Protein AF-A0A9P9E8M7-F1 (afdb_monomer_lite)

Structure (mmCIF, N/CA/C/O backbone):
data_AF-A0A9P9E8M7-F1
#
_entry.id   AF-A0A9P9E8M7-F1
#
loop_
_atom_site.group_PDB
_atom_site.id
_atom_site.type_symbol
_atom_site.label_atom_id
_atom_site.label_alt_id
_atom_site.label_comp_id
_atom_site.label_asym_id
_atom_site.label_entity_id
_atom_site.label_seq_id
_atom_site.pdbx_PDB_ins_code
_atom_site.Cartn_x
_atom_site.Cartn_y
_atom_site.Cartn_z
_atom_site.occupancy
_atom_site.B_iso_or_equiv
_atom_site.auth_seq_id
_atom_site.auth_comp_id
_atom_site.auth_asym_id
_atom_site.auth_atom_id
_atom_site.pdbx_PDB_model_num
ATOM 1 N N . MET A 1 1 ? 21.501 -15.249 0.827 1.00 51.03 1 MET A N 1
ATOM 2 C CA . MET A 1 1 ? 20.308 -15.005 0.001 1.00 51.03 1 MET A CA 1
ATOM 3 C C . MET A 1 1 ? 20.477 -15.869 -1.225 1.00 51.03 1 MET A C 1
ATOM 5 O O . MET A 1 1 ? 21.413 -15.637 -1.981 1.00 51.03 1 MET A O 1
ATOM 9 N N . ASP A 1 2 ? 19.686 -16.927 -1.329 1.00 67.25 2 ASP A N 1
ATOM 10 C CA . ASP A 1 2 ? 19.694 -17.782 -2.513 1.00 67.25 2 ASP A CA 1
ATOM 11 C C . ASP A 1 2 ? 18.593 -17.257 -3.431 1.00 67.25 2 ASP A C 1
ATOM 13 O O . ASP A 1 2 ? 17.407 -17.459 -3.176 1.00 67.25 2 ASP A O 1
ATOM 17 N N . ILE A 1 3 ? 19.001 -16.511 -4.460 1.00 62.50 3 ILE A N 1
ATOM 18 C CA . ILE A 1 3 ? 18.106 -15.726 -5.319 1.00 62.50 3 ILE A CA 1
ATOM 19 C C . ILE A 1 3 ? 16.988 -16.603 -5.903 1.00 62.50 3 ILE A C 1
ATOM 21 O O . ILE A 1 3 ? 15.848 -16.156 -5.957 1.00 62.50 3 ILE A O 1
ATOM 25 N N . GLY A 1 4 ? 17.275 -17.861 -6.256 1.00 63.16 4 GLY A N 1
ATOM 26 C CA . GLY A 1 4 ? 16.277 -18.764 -6.840 1.00 63.16 4 GLY A CA 1
ATOM 27 C C . GLY A 1 4 ? 15.208 -19.244 -5.854 1.00 63.16 4 GLY A C 1
ATOM 28 O O . GLY A 1 4 ? 14.083 -19.534 -6.257 1.00 63.16 4 GLY A O 1
ATOM 29 N N . THR A 1 5 ? 15.525 -19.309 -4.558 1.00 71.69 5 THR A N 1
ATOM 30 C CA . THR A 1 5 ? 14.562 -19.712 -3.515 1.00 71.69 5 THR A CA 1
ATOM 31 C C . THR A 1 5 ? 13.832 -18.518 -2.901 1.00 71.69 5 THR A C 1
ATOM 33 O O . THR A 1 5 ? 12.648 -18.618 -2.556 1.00 71.69 5 THR A O 1
ATOM 36 N N . ASP A 1 6 ? 14.524 -17.382 -2.795 1.00 76.12 6 ASP A N 1
ATOM 37 C CA . ASP A 1 6 ? 14.041 -16.166 -2.146 1.00 76.12 6 ASP A CA 1
ATOM 38 C C . ASP A 1 6 ? 13.220 -15.266 -3.089 1.00 76.12 6 ASP A C 1
ATOM 40 O O . ASP A 1 6 ? 12.313 -14.581 -2.608 1.00 76.12 6 ASP A O 1
ATOM 44 N N . LEU A 1 7 ? 13.497 -15.294 -4.399 1.00 85.50 7 LEU A N 1
ATOM 45 C CA . LEU A 1 7 ? 12.815 -14.542 -5.465 1.00 85.50 7 LEU A CA 1
ATOM 46 C C . LEU A 1 7 ? 12.442 -15.482 -6.632 1.00 85.50 7 LEU A C 1
ATOM 48 O O . LEU A 1 7 ? 13.005 -15.374 -7.720 1.00 85.50 7 LEU A O 1
ATOM 52 N N . PRO A 1 8 ? 11.510 -16.430 -6.428 1.00 86.62 8 PRO A N 1
ATOM 53 C CA . PRO A 1 8 ? 11.055 -17.300 -7.510 1.00 86.62 8 PRO A CA 1
ATOM 54 C C . PRO A 1 8 ? 10.325 -16.487 -8.585 1.00 86.62 8 PRO A C 1
ATOM 56 O O . PRO A 1 8 ? 9.647 -15.510 -8.256 1.00 86.62 8 PRO A O 1
ATOM 59 N N . ASP A 1 9 ? 10.415 -16.919 -9.843 1.00 85.88 9 ASP A N 1
ATOM 60 C CA . ASP A 1 9 ? 9.734 -16.262 -10.960 1.00 85.88 9 ASP A CA 1
ATOM 61 C C . ASP A 1 9 ? 8.233 -16.104 -10.689 1.00 85.88 9 ASP A C 1
ATOM 63 O O . ASP A 1 9 ? 7.561 -17.031 -10.227 1.00 85.88 9 ASP A O 1
ATOM 67 N N . LEU A 1 10 ? 7.691 -14.923 -10.999 1.00 84.00 10 LEU A N 1
ATOM 68 C CA . LEU A 1 10 ? 6.260 -14.652 -10.836 1.00 84.00 10 LEU A CA 1
ATOM 69 C C . LEU A 1 10 ? 5.407 -15.494 -11.800 1.00 84.00 10 LEU A C 1
ATOM 71 O O . LEU A 1 10 ? 4.249 -15.784 -11.491 1.00 84.00 10 LEU A O 1
ATOM 75 N N . GLU A 1 11 ? 5.988 -15.925 -12.925 1.00 71.44 11 GLU A N 1
ATOM 76 C CA . GLU A 1 11 ? 5.355 -16.758 -13.947 1.00 71.44 11 GLU A CA 1
ATOM 77 C C . GLU A 1 11 ? 6.125 -18.071 -14.121 1.00 71.44 11 GLU A C 1
ATOM 79 O O . GLU A 1 11 ? 7.324 -18.083 -14.390 1.00 71.44 11 GLU A O 1
ATOM 84 N N . ARG A 1 12 ? 5.433 -19.207 -13.974 1.00 61.62 12 ARG A N 1
ATOM 85 C CA . ARG A 1 12 ? 6.027 -20.531 -14.179 1.00 61.62 12 ARG A CA 1
ATOM 86 C C . ARG A 1 12 ? 5.802 -20.964 -15.627 1.00 61.62 12 ARG A C 1
ATOM 88 O O . ARG A 1 12 ? 4.681 -20.871 -16.130 1.00 61.62 12 ARG A O 1
ATOM 95 N N . SER A 1 13 ? 6.846 -21.473 -16.286 1.00 50.56 13 SER A N 1
ATOM 96 C CA . SER A 1 13 ? 6.736 -22.040 -17.638 1.00 50.56 13 SER A CA 1
ATOM 97 C C . SER A 1 13 ? 5.673 -23.151 -17.639 1.00 50.56 13 SER A C 1
ATOM 99 O O . SER A 1 13 ? 5.855 -24.180 -16.987 1.00 50.56 13 SER A O 1
ATOM 101 N N . GLY A 1 14 ? 4.519 -22.893 -18.268 1.00 57.38 14 GLY A N 1
ATOM 102 C CA . GLY A 1 14 ? 3.340 -23.775 -18.247 1.00 57.38 14 GLY A CA 1
ATOM 103 C C . GLY A 1 14 ? 2.014 -23.140 -17.797 1.00 57.38 14 GLY A C 1
ATOM 104 O O . GLY A 1 14 ? 1.008 -23.839 -17.764 1.00 57.38 14 GLY A O 1
ATOM 105 N N . GLY A 1 15 ? 1.973 -21.844 -17.459 1.00 58.19 15 GLY A N 1
ATOM 106 C CA . GLY A 1 15 ? 0.717 -21.111 -17.210 1.00 58.19 15 GLY A CA 1
ATOM 107 C C . GLY A 1 15 ? 0.105 -21.289 -15.813 1.00 58.19 15 GLY A C 1
ATOM 108 O O . GLY A 1 15 ? -0.907 -20.663 -15.503 1.00 58.19 15 GLY A O 1
ATOM 109 N N . SER A 1 16 ? 0.723 -22.089 -14.940 1.00 59.12 16 SER A N 1
ATOM 110 C CA . SER A 1 16 ? 0.329 -22.180 -13.531 1.00 59.12 16 SER A CA 1
ATOM 111 C C . SER A 1 16 ? 0.839 -20.966 -12.756 1.00 59.12 16 SER A C 1
ATOM 113 O O . SER A 1 16 ? 2.048 -20.750 -12.651 1.00 59.12 16 SER A O 1
ATOM 115 N N . THR A 1 17 ? -0.078 -20.189 -12.179 1.00 66.19 17 THR A N 1
ATOM 116 C CA . THR A 1 17 ? 0.251 -19.080 -11.274 1.00 66.19 17 THR A CA 1
ATOM 117 C C . THR A 1 17 ? 0.987 -19.610 -10.046 1.00 66.19 17 THR A C 1
ATOM 119 O O . THR A 1 17 ? 0.501 -20.527 -9.380 1.00 66.19 17 THR A O 1
ATOM 122 N N . VAL A 1 18 ? 2.154 -19.040 -9.742 1.00 83.88 18 VAL A N 1
ATOM 123 C CA . VAL A 1 18 ? 2.897 -19.345 -8.512 1.00 83.88 18 VAL A CA 1
ATOM 124 C C . VAL A 1 18 ? 2.068 -18.900 -7.301 1.00 83.88 18 VAL A C 1
ATOM 126 O O . VAL A 1 18 ? 1.290 -17.956 -7.400 1.00 83.88 18 VAL A O 1
ATOM 129 N N . ALA A 1 19 ? 2.192 -19.611 -6.178 1.00 92.19 19 ALA A N 1
ATOM 130 C CA . ALA A 1 19 ? 1.577 -19.251 -4.901 1.00 92.19 19 ALA A CA 1
ATOM 131 C C . ALA A 1 19 ? 2.687 -18.900 -3.903 1.00 92.19 19 ALA A C 1
ATOM 133 O O . ALA A 1 19 ? 3.215 -19.765 -3.204 1.00 92.19 19 ALA A O 1
ATOM 134 N N . LEU A 1 20 ? 3.091 -17.633 -3.898 1.00 94.69 20 LEU A N 1
ATOM 135 C CA . LEU A 1 20 ? 4.177 -17.122 -3.072 1.00 94.69 20 LEU A CA 1
ATOM 136 C C . LEU A 1 20 ? 3.779 -17.109 -1.598 1.00 94.69 20 LEU A C 1
ATOM 138 O O . LEU A 1 20 ? 2.735 -16.570 -1.226 1.00 94.69 20 LEU A O 1
ATOM 142 N N . SER A 1 21 ? 4.658 -17.638 -0.748 1.00 95.25 21 SER A N 1
ATOM 143 C CA . SER A 1 21 ? 4.550 -17.473 0.705 1.00 95.25 21 SER A CA 1
ATOM 144 C C . SER A 1 21 ? 4.689 -16.001 1.114 1.00 95.25 21 SER A C 1
ATOM 146 O O . SER A 1 21 ? 5.208 -15.178 0.352 1.00 95.25 21 SER A O 1
ATOM 148 N N . TYR A 1 22 ? 4.299 -15.660 2.347 1.00 95.25 22 TYR A N 1
ATOM 149 C CA . TYR A 1 22 ? 4.472 -14.304 2.883 1.00 95.25 22 TYR A CA 1
ATOM 150 C C . TYR A 1 22 ? 5.925 -13.823 2.773 1.00 95.25 22 TYR A C 1
ATOM 152 O O . TYR A 1 22 ? 6.185 -12.732 2.269 1.00 95.25 22 TYR A O 1
ATOM 160 N N . ARG A 1 23 ? 6.893 -14.671 3.149 1.00 94.62 23 ARG A N 1
ATOM 161 C CA . ARG A 1 23 ? 8.324 -14.337 3.076 1.00 94.62 23 ARG A CA 1
ATOM 162 C C . ARG A 1 23 ? 8.776 -14.030 1.647 1.00 94.62 23 ARG A C 1
ATOM 164 O O . ARG A 1 23 ? 9.425 -13.015 1.426 1.00 94.62 23 ARG A O 1
ATOM 171 N N . GLN A 1 24 ? 8.414 -14.874 0.682 1.00 94.94 24 GLN A N 1
ATOM 172 C CA . GLN A 1 24 ? 8.768 -14.656 -0.727 1.00 94.94 24 GLN A CA 1
ATOM 173 C C . GLN A 1 24 ? 8.105 -13.396 -1.286 1.00 94.94 24 GLN A C 1
ATOM 175 O O . GLN A 1 24 ? 8.732 -12.635 -2.016 1.00 94.94 24 GLN A O 1
ATOM 180 N N . SER A 1 25 ? 6.859 -13.137 -0.892 1.00 95.50 25 SER A N 1
ATOM 181 C CA . SER A 1 25 ? 6.133 -11.926 -1.276 1.00 95.50 25 SER A CA 1
ATOM 182 C C . SER A 1 25 ? 6.821 -10.670 -0.730 1.00 95.50 25 SER A C 1
ATOM 184 O O . SER A 1 25 ? 6.988 -9.693 -1.454 1.00 95.50 25 SER A O 1
ATOM 186 N N . MET A 1 26 ? 7.300 -10.708 0.518 1.00 94.88 26 MET A N 1
ATOM 187 C CA . MET A 1 26 ? 8.072 -9.619 1.124 1.00 94.88 26 MET A CA 1
ATOM 188 C C . MET A 1 26 ? 9.456 -9.436 0.482 1.00 94.88 26 MET A C 1
ATOM 190 O O . MET A 1 26 ? 9.894 -8.302 0.299 1.00 94.88 26 MET A O 1
ATOM 194 N N . ASN A 1 27 ? 10.127 -10.517 0.076 1.00 93.19 27 ASN A N 1
ATOM 195 C CA . ASN A 1 27 ? 11.376 -10.426 -0.685 1.00 93.19 27 ASN A CA 1
ATOM 196 C C . ASN A 1 27 ? 11.156 -9.738 -2.040 1.00 93.19 27 ASN A C 1
ATOM 198 O O . ASN A 1 27 ? 11.896 -8.818 -2.389 1.00 93.19 27 ASN A O 1
ATOM 202 N N . TRP A 1 28 ? 10.102 -10.128 -2.767 1.00 94.38 28 TRP A N 1
ATOM 203 C CA . TRP A 1 28 ? 9.694 -9.470 -4.010 1.00 94.38 28 TRP A CA 1
ATOM 204 C C . TRP A 1 28 ? 9.365 -7.992 -3.798 1.00 94.38 28 TRP A C 1
ATOM 206 O O . TRP A 1 28 ? 9.820 -7.148 -4.565 1.00 94.38 28 TRP A O 1
ATOM 216 N N . MET A 1 29 ? 8.654 -7.655 -2.723 1.00 93.12 29 MET A N 1
ATOM 217 C CA . MET A 1 29 ? 8.384 -6.268 -2.341 1.00 93.12 29 MET A CA 1
ATOM 218 C C . MET A 1 29 ? 9.666 -5.446 -2.152 1.00 93.12 29 MET A C 1
ATOM 220 O O . MET A 1 29 ? 9.774 -4.348 -2.699 1.00 93.12 29 MET A O 1
ATOM 224 N N . CYS A 1 30 ? 10.647 -5.975 -1.416 1.00 91.31 30 CYS A N 1
ATOM 225 C CA . CYS A 1 30 ? 11.946 -5.324 -1.232 1.00 91.31 30 CYS A CA 1
ATOM 226 C C . CYS A 1 30 ? 12.689 -5.153 -2.562 1.00 91.31 30 CYS A C 1
ATOM 228 O O . CYS A 1 30 ? 13.222 -4.078 -2.834 1.00 91.31 30 CYS A O 1
ATOM 230 N N . HIS A 1 31 ? 12.692 -6.187 -3.406 1.00 91.19 31 HIS A N 1
ATOM 231 C CA . HIS A 1 31 ? 13.319 -6.150 -4.726 1.00 91.19 31 HIS A CA 1
ATOM 232 C C . HIS A 1 31 ? 12.710 -5.070 -5.625 1.00 91.19 31 HIS A C 1
ATOM 234 O O . HIS A 1 31 ? 13.442 -4.259 -6.193 1.00 91.19 31 HIS A O 1
ATOM 240 N N . LEU A 1 32 ? 11.377 -5.005 -5.710 1.00 91.69 32 LEU A N 1
ATOM 241 C CA . LEU A 1 32 ? 10.674 -3.980 -6.484 1.00 91.69 32 LEU A CA 1
ATOM 242 C C . LEU A 1 32 ? 10.968 -2.576 -5.948 1.00 91.69 32 LEU A C 1
ATOM 244 O O . LEU A 1 32 ? 11.278 -1.679 -6.731 1.00 91.69 32 LEU A O 1
ATOM 248 N N . LEU A 1 33 ? 10.923 -2.384 -4.626 1.00 89.69 33 LEU A N 1
ATOM 249 C CA . LEU A 1 33 ? 11.193 -1.082 -4.021 1.00 89.69 33 LEU A CA 1
ATOM 250 C C . LEU A 1 33 ? 12.618 -0.604 -4.329 1.00 89.69 33 LEU A C 1
ATOM 252 O O . LEU A 1 33 ? 12.786 0.518 -4.796 1.00 89.69 33 LEU A O 1
ATOM 256 N N . LEU A 1 34 ? 13.631 -1.458 -4.149 1.00 87.88 34 LEU A N 1
ATOM 257 C CA . LEU A 1 34 ? 15.027 -1.118 -4.443 1.00 87.88 34 LEU A CA 1
ATOM 258 C C . LEU A 1 34 ? 15.250 -0.843 -5.935 1.00 87.88 34 LEU A C 1
ATOM 260 O O . LEU A 1 34 ? 15.887 0.151 -6.294 1.00 87.88 34 LEU A O 1
ATOM 264 N N . ARG A 1 35 ? 14.684 -1.685 -6.811 1.00 87.75 35 ARG A N 1
ATOM 265 C CA . ARG A 1 35 ? 14.760 -1.511 -8.265 1.00 87.75 35 ARG A CA 1
ATOM 266 C C . ARG A 1 35 ? 14.211 -0.149 -8.676 1.00 87.75 35 ARG A C 1
ATOM 268 O O . ARG A 1 35 ? 14.905 0.591 -9.367 1.00 87.75 35 ARG A O 1
ATOM 275 N N . TYR A 1 36 ? 13.009 0.208 -8.238 1.00 86.88 36 TYR A N 1
ATOM 276 C CA . TYR A 1 36 ? 12.369 1.448 -8.678 1.00 86.88 36 TYR A CA 1
ATOM 277 C C . TYR A 1 36 ? 12.825 2.694 -7.922 1.00 86.88 36 TYR A C 1
ATOM 279 O O . TYR A 1 36 ? 12.765 3.780 -8.482 1.00 86.88 36 TYR A O 1
ATOM 287 N N . GLN A 1 37 ? 13.348 2.566 -6.703 1.00 78.62 37 GLN A N 1
ATOM 288 C CA . GLN A 1 37 ? 13.965 3.691 -6.000 1.00 78.62 37 GLN A CA 1
ATOM 289 C C . GLN A 1 37 ? 15.287 4.114 -6.653 1.00 78.62 37 GLN A C 1
ATOM 291 O O . GLN A 1 37 ? 15.587 5.304 -6.712 1.00 78.62 37 GLN A O 1
ATOM 296 N N . SER A 1 38 ? 16.056 3.158 -7.187 1.00 67.12 38 SER A N 1
ATOM 297 C CA . SER A 1 38 ? 17.285 3.455 -7.938 1.00 67.12 38 SER A CA 1
ATOM 298 C C . SER A 1 38 ? 17.028 4.189 -9.263 1.00 67.12 38 SER A C 1
ATOM 300 O O . SER A 1 38 ? 17.897 4.893 -9.776 1.00 67.12 38 SER A O 1
ATOM 302 N N . VAL A 1 39 ? 15.815 4.064 -9.806 1.00 65.00 39 VAL A N 1
ATOM 303 C CA . VAL A 1 39 ? 15.368 4.748 -11.019 1.00 65.00 39 VAL A CA 1
ATOM 304 C C . VAL A 1 39 ? 14.652 6.022 -10.582 1.00 65.00 39 VAL A C 1
ATOM 306 O O . VAL A 1 39 ? 13.455 5.989 -10.349 1.00 65.00 39 VAL A O 1
ATOM 309 N N . HIS A 1 40 ? 15.373 7.136 -10.422 1.00 67.81 40 HIS A N 1
ATOM 310 C CA . HIS A 1 40 ? 14.826 8.420 -9.948 1.00 67.81 40 HIS A CA 1
ATOM 311 C C . HIS A 1 40 ? 13.475 8.793 -10.603 1.00 67.81 40 HIS A C 1
ATOM 313 O O . HIS A 1 40 ? 13.433 9.392 -11.679 1.00 67.81 40 HIS A O 1
ATOM 319 N N . LEU A 1 41 ? 12.357 8.474 -9.936 1.00 68.50 41 LEU A N 1
ATOM 320 C CA . LEU A 1 41 ? 11.005 8.652 -10.486 1.00 68.50 41 LEU A CA 1
ATOM 321 C C . LEU A 1 41 ? 10.569 10.128 -10.576 1.00 68.50 41 LEU A C 1
ATOM 323 O O . LEU A 1 41 ? 9.526 10.441 -11.150 1.00 68.50 41 LEU A O 1
ATOM 327 N N . ASP A 1 42 ? 11.390 11.048 -10.069 1.00 64.31 42 ASP A N 1
ATOM 328 C CA . ASP A 1 42 ? 11.179 12.499 -10.116 1.00 64.31 42 ASP A CA 1
ATOM 329 C C . ASP A 1 42 ? 11.195 13.075 -11.541 1.00 64.31 42 ASP A C 1
ATOM 331 O O . ASP A 1 42 ? 10.626 14.140 -11.793 1.00 64.31 42 ASP A O 1
ATOM 335 N N . THR A 1 43 ? 11.836 12.374 -12.480 1.00 65.81 43 THR A N 1
ATOM 336 C CA . THR A 1 43 ? 11.878 12.713 -13.913 1.00 65.81 43 THR A CA 1
ATOM 337 C C . THR A 1 43 ? 11.203 11.659 -14.786 1.00 65.81 43 THR A C 1
ATOM 339 O O . THR A 1 43 ? 11.299 11.717 -16.013 1.00 65.81 43 THR A O 1
ATOM 342 N N . ALA A 1 44 ? 10.534 10.684 -14.170 1.00 69.50 44 ALA A N 1
ATOM 343 C CA . ALA A 1 44 ? 9.975 9.548 -14.877 1.00 69.50 44 ALA A CA 1
ATOM 344 C C . ALA A 1 44 ? 8.737 9.922 -15.701 1.00 69.50 44 ALA A C 1
ATOM 346 O O . ALA A 1 44 ? 7.892 10.717 -15.286 1.00 69.50 44 ALA A O 1
ATOM 347 N N . SER A 1 45 ? 8.635 9.306 -16.879 1.00 79.38 45 SER A N 1
ATOM 348 C CA . SER A 1 45 ? 7.456 9.375 -17.735 1.00 79.38 45 SER A CA 1
ATOM 349 C C . SER A 1 45 ? 6.301 8.561 -17.147 1.00 79.38 45 SER A C 1
ATOM 351 O O . SER A 1 45 ? 6.487 7.690 -16.293 1.00 79.38 45 SER A O 1
ATOM 353 N N . MET A 1 46 ? 5.096 8.794 -17.668 1.00 84.94 46 MET A N 1
ATOM 354 C CA . MET A 1 46 ? 3.906 8.011 -17.324 1.00 84.94 46 MET A CA 1
ATOM 355 C C . MET A 1 46 ? 4.131 6.502 -17.507 1.00 84.94 46 MET A C 1
ATOM 357 O O . MET A 1 46 ? 3.684 5.708 -16.685 1.00 84.94 46 MET A O 1
ATOM 361 N N . GLU A 1 47 ? 4.859 6.112 -18.554 1.00 86.69 47 GLU A N 1
ATOM 362 C CA . GLU A 1 47 ? 5.178 4.713 -18.864 1.00 86.69 47 GLU A CA 1
ATOM 363 C C . GLU A 1 47 ? 5.897 4.018 -17.707 1.00 86.69 47 GLU A C 1
ATOM 365 O O . GLU A 1 47 ? 5.544 2.901 -17.352 1.00 86.69 47 GLU A O 1
ATOM 370 N N . ARG A 1 48 ? 6.818 4.703 -17.021 1.00 87.56 48 ARG A N 1
ATOM 371 C CA . ARG A 1 48 ? 7.522 4.122 -15.869 1.00 87.56 48 ARG A CA 1
ATOM 372 C C . ARG A 1 48 ? 6.608 3.836 -14.690 1.00 87.56 48 ARG A C 1
ATOM 374 O O . ARG A 1 48 ? 6.773 2.815 -14.032 1.00 87.56 48 ARG A O 1
ATOM 381 N N . TYR A 1 49 ? 5.641 4.707 -14.420 1.00 89.81 49 TYR A N 1
ATOM 382 C CA . TYR A 1 49 ? 4.640 4.418 -13.395 1.00 89.81 49 TYR A CA 1
ATOM 383 C C . TYR A 1 49 ? 3.742 3.245 -13.796 1.00 89.81 49 TYR A C 1
ATOM 385 O O . TYR A 1 49 ? 3.361 2.449 -12.940 1.00 89.81 49 TYR A O 1
ATOM 393 N N . LEU A 1 50 ? 3.429 3.107 -15.088 1.00 91.12 50 LEU A N 1
ATOM 394 C CA . LEU A 1 50 ? 2.696 1.947 -15.589 1.00 91.12 50 LEU A CA 1
ATOM 39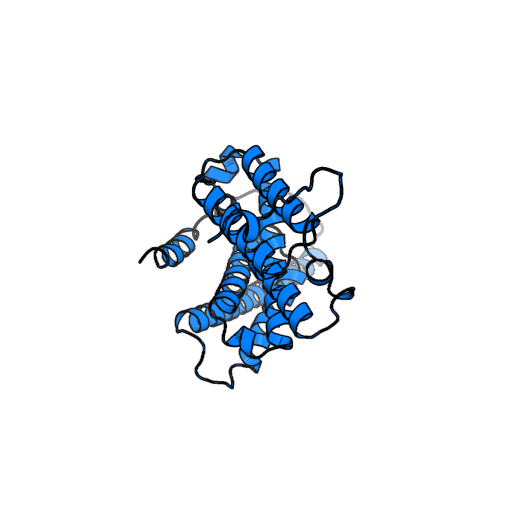5 C C . LEU A 1 50 ? 3.505 0.657 -15.413 1.00 91.12 50 LEU A C 1
ATOM 397 O O . LEU A 1 50 ? 2.931 -0.312 -14.924 1.00 91.12 50 LEU A O 1
ATOM 401 N N . ASP A 1 51 ? 4.811 0.665 -15.704 1.00 91.69 51 ASP A N 1
ATOM 402 C CA . ASP A 1 51 ? 5.710 -0.472 -15.451 1.00 91.69 51 ASP A CA 1
ATOM 403 C C . ASP A 1 51 ? 5.676 -0.871 -13.967 1.00 91.69 51 ASP A C 1
ATOM 405 O O . ASP A 1 51 ? 5.456 -2.035 -13.635 1.00 91.69 51 ASP A O 1
ATOM 409 N N . VAL A 1 52 ? 5.818 0.108 -13.060 1.00 92.12 52 VAL A N 1
ATOM 410 C CA . VAL A 1 52 ? 5.728 -0.117 -11.606 1.00 92.12 52 VAL A CA 1
ATOM 411 C C . VAL A 1 52 ? 4.411 -0.807 -11.260 1.00 92.12 52 VAL A C 1
ATOM 413 O O . VAL A 1 52 ? 4.403 -1.846 -10.603 1.00 92.12 52 VAL A O 1
ATOM 416 N N . PHE A 1 53 ? 3.276 -0.267 -11.705 1.00 94.19 53 PHE A N 1
ATOM 417 C CA . PHE A 1 53 ? 1.979 -0.858 -11.377 1.00 94.19 53 PHE A CA 1
ATOM 418 C C . PHE A 1 53 ? 1.792 -2.247 -11.985 1.00 94.19 53 PHE A C 1
ATOM 420 O O . PHE A 1 53 ? 1.182 -3.104 -11.347 1.00 94.19 53 PHE A O 1
ATOM 427 N N . GLN A 1 54 ? 2.315 -2.494 -13.184 1.00 94.56 54 GLN A N 1
ATOM 428 C CA . GLN A 1 54 ? 2.266 -3.811 -13.812 1.00 94.56 54 GLN A CA 1
ATOM 429 C C . GLN A 1 54 ? 3.039 -4.854 -13.000 1.00 94.56 54 GLN A C 1
ATOM 431 O O . GLN A 1 54 ? 2.480 -5.916 -12.729 1.00 94.56 54 GLN A O 1
ATOM 436 N N . GLU A 1 55 ? 4.246 -4.541 -12.527 1.00 93.94 55 GLU A N 1
ATOM 437 C CA . GLU A 1 55 ? 5.034 -5.439 -11.669 1.00 93.94 55 GLU A CA 1
ATOM 438 C C . GLU A 1 55 ? 4.339 -5.706 -10.325 1.00 93.94 55 GLU A C 1
ATOM 440 O O . GLU A 1 55 ? 4.235 -6.848 -9.875 1.00 93.94 55 GLU A O 1
ATOM 445 N N . PHE A 1 56 ? 3.776 -4.672 -9.696 1.00 94.81 56 PHE A N 1
ATOM 446 C CA . PHE A 1 56 ? 3.019 -4.826 -8.450 1.00 94.81 56 PHE A CA 1
ATOM 447 C C . PHE A 1 56 ? 1.726 -5.637 -8.625 1.00 94.81 56 PHE A C 1
ATOM 449 O O . PHE A 1 56 ? 1.295 -6.316 -7.688 1.00 94.81 56 PHE A O 1
ATOM 456 N N . ASN A 1 57 ? 1.095 -5.570 -9.800 1.00 94.62 57 ASN A N 1
ATOM 457 C CA . ASN A 1 57 ? -0.053 -6.405 -10.154 1.00 94.62 57 ASN A CA 1
ATOM 458 C C . ASN A 1 57 ? 0.376 -7.841 -10.485 1.00 94.62 57 ASN A C 1
ATOM 460 O O . ASN A 1 57 ? -0.357 -8.783 -10.193 1.00 94.62 57 ASN A O 1
ATOM 464 N N . ALA A 1 58 ? 1.548 -8.033 -11.096 1.00 93.62 58 ALA A N 1
ATOM 465 C CA . ALA A 1 58 ? 2.118 -9.356 -11.325 1.00 93.62 58 ALA A CA 1
ATOM 466 C C . ALA A 1 58 ? 2.415 -10.059 -9.998 1.00 93.62 58 ALA A C 1
ATOM 468 O O . ALA A 1 58 ? 1.979 -11.191 -9.803 1.00 93.62 58 ALA A O 1
ATOM 469 N N . LEU A 1 59 ? 3.035 -9.351 -9.049 1.00 94.69 59 LEU A N 1
ATOM 470 C CA . LEU A 1 59 ? 3.254 -9.859 -7.699 1.00 94.69 59 LEU A CA 1
ATOM 471 C C . LEU A 1 59 ? 1.933 -10.270 -7.037 1.00 94.69 59 LEU A C 1
ATOM 473 O O . LEU A 1 59 ? 1.834 -11.379 -6.523 1.00 94.69 59 LEU A O 1
ATOM 477 N N . GLU A 1 60 ? 0.908 -9.414 -7.102 1.00 94.06 60 GLU A N 1
ATOM 478 C CA . GLU A 1 60 ? -0.418 -9.684 -6.527 1.00 94.06 60 GLU A CA 1
ATOM 479 C C . GLU A 1 60 ? -1.064 -10.954 -7.106 1.00 94.06 60 GLU A C 1
ATOM 481 O O . GLU A 1 60 ? -1.607 -11.779 -6.365 1.00 94.06 60 GLU A O 1
ATOM 486 N N . ARG A 1 61 ? -0.937 -11.177 -8.421 1.00 93.75 61 ARG A N 1
ATOM 487 C CA . ARG A 1 61 ? -1.417 -12.402 -9.082 1.00 93.75 61 ARG A CA 1
ATOM 488 C C . ARG A 1 61 ? -0.696 -13.660 -8.601 1.00 93.75 61 ARG A C 1
ATOM 490 O O . ARG A 1 61 ? -1.328 -14.717 -8.561 1.00 93.75 61 ARG A O 1
ATOM 497 N N . SER A 1 62 ? 0.561 -13.554 -8.186 1.00 94.19 62 SER A N 1
ATOM 498 C CA . SER A 1 62 ? 1.385 -14.690 -7.755 1.00 94.19 62 SER A CA 1
ATOM 499 C C . SER A 1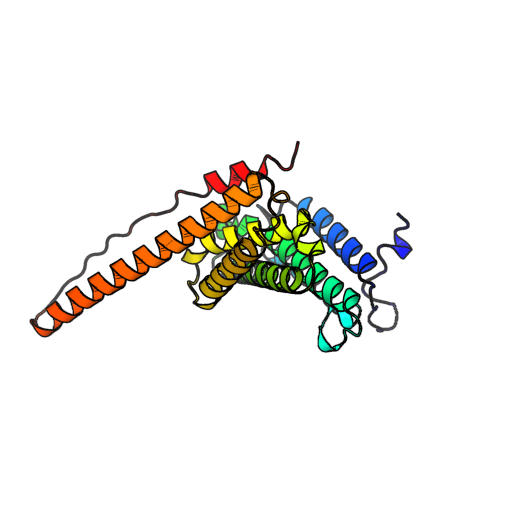 62 ? 1.352 -14.944 -6.245 1.00 94.19 62 SER A C 1
ATOM 501 O O . SER A 1 62 ? 2.014 -15.851 -5.756 1.00 94.19 62 SER A O 1
ATOM 503 N N . LEU A 1 63 ? 0.583 -14.185 -5.463 1.00 95.62 63 LEU A N 1
ATOM 504 C CA . LEU A 1 63 ? 0.473 -14.425 -4.020 1.00 95.62 63 LEU A CA 1
ATOM 505 C C . LEU A 1 63 ? -0.258 -15.738 -3.696 1.00 95.62 63 LEU A C 1
ATOM 507 O O . LEU A 1 63 ? -1.163 -16.167 -4.42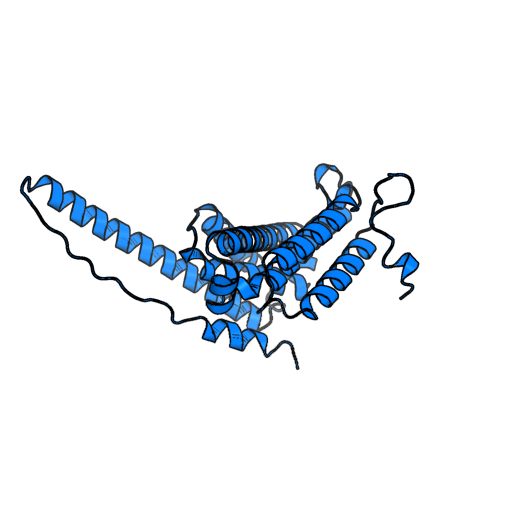5 1.00 95.62 63 LEU A O 1
ATOM 511 N N . ALA A 1 64 ? 0.077 -16.341 -2.554 1.00 95.81 64 ALA A N 1
ATOM 512 C CA . ALA A 1 64 ? -0.753 -17.374 -1.943 1.00 95.81 64 ALA A CA 1
ATOM 513 C C . ALA A 1 64 ? -2.188 -16.860 -1.659 1.00 95.81 64 ALA A C 1
ATOM 515 O O . ALA A 1 64 ? -2.376 -15.660 -1.434 1.00 95.81 64 ALA A O 1
ATOM 516 N N . PRO A 1 65 ? -3.214 -17.737 -1.656 1.00 96.44 65 PRO A N 1
ATOM 517 C CA . PRO A 1 65 ? -4.617 -17.323 -1.533 1.00 96.44 65 PRO A CA 1
ATOM 518 C C . PRO A 1 65 ? -4.939 -16.474 -0.297 1.00 96.44 65 PRO A C 1
ATOM 520 O O . PRO A 1 65 ? -5.651 -15.478 -0.422 1.00 96.44 65 PRO A O 1
ATOM 523 N N . HIS A 1 66 ? -4.385 -16.815 0.872 1.00 96.81 66 HIS A N 1
ATOM 524 C CA . HIS A 1 66 ? -4.628 -16.085 2.123 1.00 96.81 66 HIS A CA 1
ATOM 525 C C . HIS A 1 66 ? -4.075 -14.657 2.096 1.00 96.81 66 HIS A C 1
ATOM 527 O O . HIS A 1 66 ? -4.640 -13.760 2.707 1.00 96.81 66 HIS A O 1
ATOM 533 N N . LEU A 1 67 ? -3.008 -14.412 1.332 1.00 97.06 67 LEU A N 1
ATOM 534 C CA . LEU A 1 67 ? -2.450 -13.071 1.157 1.00 97.06 67 LEU A CA 1
ATOM 535 C C . LEU A 1 67 ? -3.296 -12.205 0.218 1.00 97.06 67 LEU A C 1
ATOM 537 O O . LEU A 1 67 ? -3.250 -10.985 0.336 1.00 97.06 67 LEU A O 1
ATOM 541 N N . LYS A 1 68 ? -4.085 -12.807 -0.679 1.00 95.50 68 LYS A N 1
ATOM 542 C CA . LYS A 1 68 ? -4.968 -12.086 -1.614 1.00 95.50 68 LYS A CA 1
ATOM 543 C C . LYS A 1 68 ? -6.277 -11.662 -0.963 1.00 95.50 68 LYS A C 1
ATOM 545 O O . LYS A 1 68 ? -6.781 -10.580 -1.241 1.00 95.50 68 LYS A O 1
ATOM 550 N N . ASP A 1 69 ? -6.848 -12.533 -0.137 1.00 94.69 69 ASP A N 1
ATOM 551 C CA . ASP A 1 69 ? -8.195 -12.355 0.392 1.00 94.69 69 ASP A CA 1
ATOM 552 C C . ASP A 1 69 ? -8.343 -13.064 1.740 1.00 94.69 69 ASP A C 1
ATOM 554 O O . ASP A 1 69 ? -8.086 -14.268 1.856 1.00 94.69 69 ASP A O 1
ATOM 558 N N . THR A 1 70 ? -8.819 -12.316 2.738 1.00 94.25 70 THR A N 1
ATOM 559 C CA . THR A 1 70 ? -9.017 -12.786 4.114 1.00 94.25 70 THR A CA 1
ATOM 560 C C . THR A 1 70 ? -9.969 -13.972 4.223 1.00 94.25 70 THR A C 1
ATOM 562 O O . THR A 1 70 ? -9.870 -14.734 5.182 1.00 94.25 70 THR A O 1
ATOM 565 N N . ARG A 1 71 ? -10.851 -14.193 3.238 1.00 96.81 71 ARG A N 1
ATOM 566 C CA . ARG A 1 71 ? -11.742 -15.367 3.178 1.00 96.81 71 ARG A CA 1
ATOM 567 C C . ARG A 1 71 ? -10.992 -16.695 3.059 1.00 96.81 71 ARG A C 1
ATOM 569 O O . ARG A 1 71 ? -11.569 -17.732 3.368 1.00 96.81 71 ARG A O 1
ATOM 576 N N . HIS A 1 72 ? -9.736 -16.673 2.613 1.00 96.50 72 HIS A N 1
ATOM 577 C CA . HIS A 1 72 ? -8.884 -17.861 2.531 1.00 96.50 72 HIS A CA 1
ATOM 578 C C . HIS A 1 72 ? -7.970 -18.023 3.753 1.00 96.50 72 HIS A C 1
ATOM 580 O O . HIS A 1 72 ? -7.237 -19.008 3.827 1.00 96.50 72 HIS A O 1
ATOM 586 N N . CYS A 1 73 ? -7.983 -17.082 4.701 1.00 96.25 73 CYS A N 1
ATOM 587 C CA . CYS A 1 73 ? -7.204 -17.213 5.925 1.00 96.25 73 CYS A CA 1
ATOM 588 C C . CYS A 1 73 ? -7.852 -18.237 6.860 1.00 96.25 73 CYS A C 1
ATOM 590 O O . CYS A 1 73 ? -9.028 -18.138 7.206 1.00 96.25 73 CYS A O 1
ATOM 592 N N . CYS A 1 74 ? -7.055 -19.195 7.313 1.00 96.00 74 CYS A N 1
ATOM 593 C CA . CYS A 1 74 ? -7.450 -20.282 8.201 1.00 96.00 74 CYS A CA 1
ATOM 594 C C . CYS A 1 74 ? -6.853 -20.129 9.611 1.00 96.00 74 CYS A C 1
ATOM 596 O O . CYS A 1 74 ? -7.191 -20.888 10.519 1.00 96.00 74 CYS A O 1
ATOM 598 N N . SER A 1 75 ? -5.973 -19.146 9.820 1.00 94.75 75 SER A N 1
ATOM 599 C CA . SER A 1 75 ? -5.338 -18.868 11.109 1.00 94.75 75 SER A CA 1
ATOM 600 C C . SER A 1 75 ? -5.165 -17.371 11.375 1.00 94.75 75 SER A C 1
ATOM 602 O O . SER A 1 75 ? -5.111 -16.554 10.457 1.00 94.75 75 SER A O 1
ATOM 604 N N . ILE A 1 76 ? -5.009 -17.003 12.653 1.00 91.56 76 ILE A N 1
ATOM 605 C CA . ILE A 1 76 ? -4.688 -15.623 13.060 1.00 91.56 76 ILE A CA 1
ATOM 606 C C . ILE A 1 76 ? -3.378 -15.155 12.413 1.00 91.56 76 ILE A C 1
ATOM 608 O O . ILE A 1 76 ? -3.280 -13.999 12.006 1.00 91.56 76 ILE A O 1
ATOM 612 N N . GLN A 1 77 ? -2.391 -16.048 12.290 1.00 92.88 77 GLN A N 1
ATOM 613 C CA . GLN A 1 77 ? -1.126 -15.741 11.626 1.00 92.88 77 GLN A CA 1
ATOM 614 C C . GLN A 1 77 ? -1.354 -15.337 10.165 1.00 92.88 77 GLN A C 1
ATOM 616 O O . GLN A 1 77 ? -0.851 -14.305 9.739 1.00 92.88 77 GLN A O 1
ATOM 621 N N . GLU A 1 78 ? -2.151 -16.089 9.408 1.00 94.56 78 GLU A N 1
ATOM 622 C CA . GLU A 1 78 ? -2.428 -15.776 8.000 1.00 94.56 78 GLU A CA 1
ATOM 623 C C . GLU A 1 78 ? -3.202 -14.464 7.831 1.00 94.56 78 GLU A C 1
ATOM 625 O O . GLU A 1 78 ? -2.940 -13.704 6.902 1.00 94.56 78 GLU A O 1
ATOM 630 N N . ILE A 1 79 ? -4.121 -14.153 8.750 1.00 94.00 79 ILE A N 1
ATOM 631 C CA . ILE A 1 79 ? -4.810 -12.855 8.768 1.00 94.00 79 ILE A CA 1
ATOM 632 C C . ILE A 1 79 ? -3.810 -11.712 9.030 1.00 94.00 79 ILE A C 1
ATOM 634 O O . ILE A 1 79 ? -3.861 -10.668 8.375 1.00 94.00 79 ILE A O 1
ATOM 638 N N . GLN A 1 80 ? -2.869 -11.905 9.960 1.00 92.88 80 GLN A N 1
ATOM 639 C CA . GLN A 1 80 ? -1.805 -10.934 10.225 1.00 92.88 80 GLN A CA 1
ATOM 640 C C . GLN A 1 80 ? -0.876 -10.766 9.019 1.00 92.88 80 GLN A C 1
ATOM 642 O O . GLN A 1 80 ? -0.531 -9.636 8.679 1.00 92.88 80 GLN A O 1
ATOM 647 N N . GLU A 1 81 ? -0.481 -11.856 8.361 1.00 94.81 81 GLU A N 1
ATOM 648 C CA . GLU A 1 81 ? 0.348 -11.830 7.152 1.00 94.81 81 GLU A CA 1
ATOM 649 C C . GLU A 1 81 ? -0.349 -11.078 6.014 1.00 94.81 81 GLU A C 1
ATOM 651 O O . GLU A 1 81 ? 0.276 -10.220 5.390 1.00 94.81 81 GLU A O 1
ATOM 656 N N . HIS A 1 82 ? -1.646 -11.321 5.800 1.00 96.31 82 HIS A N 1
ATOM 657 C CA . HIS A 1 82 ? -2.453 -10.609 4.810 1.00 96.31 82 HIS A CA 1
ATOM 658 C C . HIS A 1 82 ? -2.424 -9.093 5.040 1.00 96.31 82 HIS A C 1
ATOM 660 O O . HIS A 1 82 ? -2.011 -8.333 4.162 1.00 96.31 82 HIS A O 1
ATOM 666 N N . HIS A 1 83 ? -2.797 -8.629 6.238 1.00 95.06 83 HIS A N 1
ATOM 667 C CA . HIS A 1 83 ? -2.826 -7.189 6.503 1.00 95.06 83 HIS A CA 1
ATOM 668 C C . HIS A 1 83 ? -1.421 -6.567 6.582 1.00 95.06 83 HIS A C 1
ATOM 670 O O . HIS A 1 83 ? -1.247 -5.406 6.212 1.00 95.06 83 HIS A O 1
ATOM 676 N N . SER A 1 84 ? -0.402 -7.320 7.012 1.00 94.12 84 SER A N 1
ATOM 677 C CA . SER A 1 84 ? 0.998 -6.861 6.997 1.00 94.12 84 SER A CA 1
ATOM 678 C C . SER A 1 84 ? 1.487 -6.650 5.569 1.00 94.12 84 SER A C 1
ATOM 680 O O . SER A 1 84 ? 2.105 -5.626 5.269 1.00 94.12 84 SER A O 1
ATOM 682 N N . PHE A 1 85 ? 1.168 -7.589 4.679 1.00 95.50 85 PHE A N 1
ATOM 683 C CA . PHE A 1 85 ? 1.490 -7.480 3.267 1.00 95.50 85 PHE A CA 1
ATOM 684 C C . PHE A 1 85 ? 0.761 -6.295 2.622 1.00 95.50 85 PHE A C 1
ATOM 686 O O . PHE A 1 85 ? 1.405 -5.477 1.968 1.00 95.50 85 PHE A O 1
ATOM 693 N N . GLU A 1 86 ? -0.542 -6.134 2.874 1.00 95.94 86 GLU A N 1
ATOM 694 C CA . GLU A 1 86 ? -1.324 -4.986 2.397 1.00 95.94 86 GLU A CA 1
ATOM 695 C C . GLU A 1 86 ? -0.720 -3.649 2.842 1.00 95.94 86 GLU A C 1
ATOM 697 O O . GLU A 1 86 ? -0.543 -2.743 2.023 1.00 95.94 86 GLU A O 1
ATOM 702 N N . LEU A 1 87 ? -0.347 -3.522 4.118 1.00 94.06 87 LEU A N 1
ATOM 703 C CA . LEU A 1 87 ? 0.286 -2.313 4.641 1.00 94.06 87 LEU A CA 1
ATOM 704 C C . LEU A 1 87 ? 1.608 -2.014 3.921 1.00 94.06 87 LEU A C 1
ATOM 706 O O . LEU A 1 87 ? 1.832 -0.890 3.474 1.00 94.06 87 LEU A O 1
ATOM 710 N N . HIS A 1 88 ? 2.488 -3.007 3.789 1.00 93.38 88 HIS A N 1
ATOM 711 C CA . HIS A 1 88 ? 3.783 -2.820 3.138 1.00 93.38 88 HIS A CA 1
ATOM 712 C C . HIS A 1 88 ? 3.668 -2.529 1.646 1.00 93.38 88 HIS A C 1
ATOM 714 O O . HIS A 1 88 ? 4.341 -1.624 1.150 1.00 93.38 88 HIS A O 1
ATOM 720 N N . ARG A 1 89 ? 2.804 -3.260 0.938 1.00 95.50 89 ARG A N 1
ATOM 721 C CA . ARG A 1 89 ? 2.575 -3.086 -0.495 1.00 95.50 89 ARG A CA 1
ATOM 722 C C . ARG A 1 89 ? 2.101 -1.681 -0.809 1.00 95.50 89 ARG A C 1
ATOM 724 O O . ARG A 1 89 ? 2.696 -0.993 -1.636 1.00 95.50 89 ARG A O 1
ATOM 731 N N . ASN A 1 90 ? 1.046 -1.248 -0.131 1.00 95.81 90 ASN A N 1
ATOM 732 C CA . ASN A 1 90 ? 0.459 0.054 -0.388 1.00 95.81 90 ASN A CA 1
ATOM 733 C C . ASN A 1 90 ? 1.382 1.189 0.089 1.00 95.81 90 ASN A C 1
ATOM 735 O O . ASN A 1 90 ? 1.521 2.196 -0.607 1.00 95.81 90 ASN A O 1
ATOM 739 N N . CYS A 1 91 ? 2.128 0.999 1.182 1.00 92.00 91 CYS A N 1
ATOM 740 C CA . CYS A 1 91 ? 3.152 1.961 1.580 1.00 92.00 91 CYS A CA 1
ATOM 741 C C . CYS A 1 91 ? 4.241 2.097 0.503 1.00 92.00 91 CYS A C 1
ATOM 743 O O . CYS A 1 91 ? 4.599 3.219 0.151 1.00 92.00 91 CYS A O 1
ATOM 745 N N . ALA A 1 92 ? 4.730 0.994 -0.072 1.00 93.25 92 ALA A N 1
ATOM 746 C CA . ALA A 1 92 ? 5.732 1.034 -1.138 1.00 93.25 92 ALA A CA 1
ATOM 747 C C . ALA A 1 92 ? 5.209 1.739 -2.398 1.00 93.25 92 ALA A C 1
ATOM 749 O O . ALA A 1 92 ? 5.893 2.612 -2.931 1.00 93.25 92 ALA A O 1
ATOM 750 N N . ILE A 1 93 ? 3.982 1.427 -2.834 1.00 94.31 93 ILE A N 1
ATOM 751 C CA . ILE A 1 93 ? 3.335 2.116 -3.963 1.00 94.31 93 ILE A CA 1
ATOM 752 C C . ILE A 1 93 ? 3.252 3.620 -3.685 1.00 94.31 93 ILE A C 1
ATOM 754 O O . ILE A 1 93 ? 3.621 4.423 -4.543 1.00 94.31 93 ILE A O 1
ATOM 758 N N . SER A 1 94 ? 2.822 4.013 -2.482 1.00 93.44 94 SER A N 1
ATOM 759 C CA . SER A 1 94 ? 2.725 5.427 -2.112 1.00 93.44 94 SER A CA 1
ATOM 760 C C . SER A 1 94 ? 4.094 6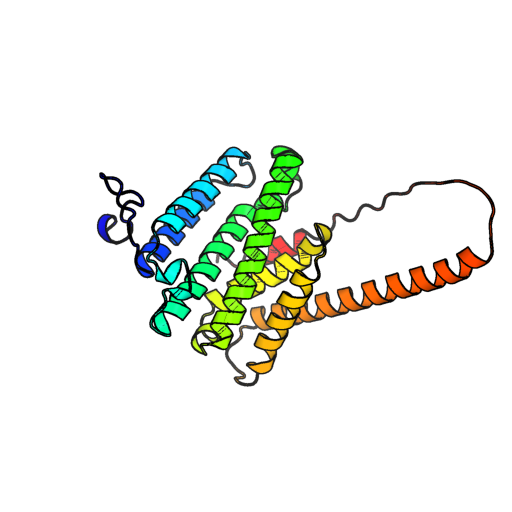.120 -2.125 1.00 93.44 94 SER A C 1
ATOM 762 O O . SER A 1 94 ? 4.219 7.224 -2.652 1.00 93.44 94 SER A O 1
ATOM 764 N N . THR A 1 95 ? 5.145 5.452 -1.641 1.00 91.19 95 THR A N 1
ATOM 765 C CA . THR A 1 95 ? 6.521 5.961 -1.666 1.00 91.19 95 THR A CA 1
ATOM 766 C C . THR A 1 95 ? 6.999 6.183 -3.096 1.00 91.19 95 THR A C 1
ATOM 768 O O . THR A 1 95 ? 7.508 7.259 -3.401 1.00 91.19 95 THR A O 1
ATOM 771 N N . LEU A 1 96 ? 6.782 5.210 -3.985 1.00 91.31 96 LEU A N 1
ATOM 772 C CA . LEU A 1 96 ? 7.170 5.310 -5.393 1.00 91.31 96 LEU A CA 1
ATOM 773 C C . LEU A 1 96 ? 6.362 6.379 -6.146 1.00 91.31 96 LEU A C 1
ATOM 775 O O . LEU A 1 96 ? 6.895 7.024 -7.040 1.00 91.31 96 LEU A O 1
ATOM 779 N N . CYS A 1 97 ? 5.104 6.618 -5.765 1.00 91.44 97 CYS A N 1
ATOM 780 C CA . CYS A 1 97 ? 4.250 7.646 -6.374 1.00 91.44 97 CYS A CA 1
ATOM 781 C C . CYS A 1 97 ? 4.459 9.056 -5.808 1.00 91.44 97 CYS A C 1
ATOM 783 O O . CYS A 1 97 ? 4.007 10.030 -6.410 1.00 91.44 97 CYS A O 1
ATOM 785 N N . ARG A 1 98 ? 5.163 9.200 -4.681 1.00 89.06 98 ARG A N 1
ATOM 786 C CA . ARG A 1 98 ? 5.381 10.481 -3.993 1.00 89.06 98 ARG A CA 1
ATOM 787 C C . ARG A 1 98 ? 5.927 11.619 -4.873 1.00 89.06 98 ARG A C 1
ATOM 789 O O . ARG A 1 98 ? 5.519 12.759 -4.627 1.00 89.06 98 ARG A O 1
ATOM 796 N N . PRO A 1 99 ? 6.780 11.388 -5.891 1.00 88.00 99 PRO A N 1
ATOM 797 C CA . PRO A 1 99 ? 7.261 12.468 -6.750 1.00 88.00 99 PRO A CA 1
ATOM 798 C C . PRO A 1 99 ? 6.150 13.282 -7.423 1.00 88.00 99 PRO A C 1
ATOM 800 O O . PRO A 1 99 ? 6.341 14.476 -7.676 1.00 88.00 99 PRO A O 1
ATOM 803 N N . ILE A 1 100 ? 4.963 12.692 -7.635 1.00 87.31 100 ILE A N 1
ATOM 804 C CA . ILE A 1 100 ? 3.808 13.373 -8.243 1.00 87.31 100 ILE A CA 1
ATOM 805 C C . ILE A 1 100 ? 3.278 14.551 -7.415 1.00 87.31 100 ILE A C 1
ATOM 807 O O . ILE A 1 100 ? 2.554 15.417 -7.916 1.00 87.31 100 ILE A O 1
ATOM 811 N N . LEU A 1 101 ? 3.656 14.625 -6.139 1.00 86.25 101 LEU A N 1
ATOM 812 C CA . LEU A 1 101 ? 3.332 15.762 -5.285 1.00 86.25 101 LEU A CA 1
ATOM 813 C C . LEU A 1 101 ? 4.099 17.026 -5.697 1.00 86.25 101 LEU A C 1
ATOM 815 O O . LEU A 1 101 ? 3.644 18.137 -5.412 1.00 86.25 101 LEU A O 1
ATOM 819 N N . SER A 1 102 ? 5.210 16.891 -6.426 1.00 85.81 102 SER A N 1
ATOM 820 C CA . SER A 1 102 ? 5.956 18.027 -6.961 1.00 85.81 102 SER A CA 1
ATOM 821 C C . SER A 1 102 ? 5.289 18.616 -8.212 1.00 85.81 102 SER A C 1
ATOM 823 O O . SER A 1 102 ? 4.795 17.901 -9.084 1.00 85.81 102 SER A O 1
ATOM 825 N N . SER A 1 103 ? 5.313 19.948 -8.337 1.00 83.25 103 SER A N 1
ATOM 826 C CA . SER A 1 103 ? 4.804 20.635 -9.537 1.00 83.25 103 SER A CA 1
ATOM 827 C C . SER A 1 103 ? 5.556 20.202 -10.803 1.00 83.25 103 SER A C 1
ATOM 829 O O . SER A 1 103 ? 4.945 19.971 -11.843 1.00 83.25 103 SER A O 1
ATOM 831 N N . ARG A 1 104 ? 6.877 20.002 -10.688 1.00 83.75 104 ARG A N 1
ATOM 832 C CA . ARG A 1 104 ? 7.746 19.558 -11.785 1.00 83.75 104 ARG A CA 1
ATOM 833 C C . ARG A 1 104 ? 7.307 18.210 -12.360 1.00 83.75 104 ARG A C 1
ATOM 835 O O . ARG A 1 104 ? 7.157 18.100 -13.574 1.00 83.75 104 ARG A O 1
ATOM 842 N N . ALA A 1 105 ? 7.064 17.213 -11.508 1.00 82.62 105 ALA A N 1
ATOM 843 C CA . ALA A 1 105 ? 6.610 15.901 -11.962 1.00 82.62 105 ALA A CA 1
ATOM 844 C C . ALA A 1 105 ? 5.226 15.981 -12.625 1.00 82.62 105 ALA A C 1
ATOM 846 O O . ALA A 1 105 ? 5.008 15.380 -13.675 1.00 82.62 105 ALA A O 1
ATOM 847 N N . ARG A 1 106 ? 4.298 16.779 -12.072 1.00 84.75 106 ARG A N 1
ATOM 848 C CA . ARG A 1 106 ? 2.970 16.967 -12.684 1.00 84.75 106 ARG A CA 1
ATOM 849 C C . ARG A 1 106 ? 3.043 17.602 -14.069 1.00 84.75 106 ARG A C 1
ATOM 851 O O . ARG A 1 106 ? 2.333 17.164 -14.968 1.00 84.75 106 ARG A O 1
ATOM 858 N N . GLN A 1 107 ? 3.911 18.597 -14.248 1.00 82.88 107 GLN A N 1
ATOM 859 C CA . GLN A 1 107 ? 4.120 19.247 -15.543 1.00 82.88 107 GLN A CA 1
ATOM 860 C C . GLN A 1 107 ? 4.683 18.273 -16.585 1.00 82.88 107 GLN A C 1
ATOM 862 O O . GLN A 1 107 ? 4.197 18.252 -17.711 1.00 82.88 107 GLN A O 1
ATOM 867 N N . ALA A 1 108 ? 5.643 17.424 -16.203 1.00 81.12 108 ALA A N 1
ATOM 868 C CA . ALA A 1 108 ? 6.225 16.423 -17.099 1.00 81.12 108 ALA A CA 1
ATOM 869 C C . ALA A 1 108 ? 5.221 15.334 -17.537 1.00 81.12 108 ALA A C 1
ATOM 871 O O . ALA A 1 108 ? 5.310 14.817 -18.646 1.00 81.12 108 ALA A O 1
ATOM 872 N N . MET A 1 109 ? 4.256 15.000 -16.677 1.00 81.19 109 MET A N 1
ATOM 873 C CA . MET A 1 109 ? 3.278 13.917 -16.876 1.00 81.19 109 MET A CA 1
ATOM 874 C C . MET A 1 109 ? 1.996 14.352 -17.606 1.00 81.19 109 MET A C 1
ATOM 876 O O . MET A 1 109 ? 1.200 13.510 -18.032 1.00 81.19 109 MET A O 1
ATOM 880 N N . GLY A 1 110 ? 1.752 15.663 -17.699 1.00 83.31 110 GLY A N 1
ATOM 881 C CA . GLY A 1 110 ? 0.478 16.228 -18.140 1.00 83.31 110 GLY A CA 1
ATOM 882 C C . GLY A 1 110 ? -0.677 15.987 -17.153 1.00 83.31 110 GLY A C 1
ATOM 883 O O . GLY A 1 110 ? -0.595 15.183 -16.218 1.00 83.31 110 GLY A O 1
ATOM 884 N N . ASN A 1 111 ? -1.802 16.682 -17.358 1.00 84.31 111 ASN A N 1
ATOM 885 C CA . ASN A 1 111 ? -2.930 16.672 -16.411 1.00 84.31 111 ASN A CA 1
ATOM 886 C C . ASN A 1 111 ? -3.561 15.280 -16.231 1.00 84.31 111 ASN A C 1
ATOM 888 O O . ASN A 1 111 ? -3.848 14.864 -15.112 1.00 84.31 111 ASN A O 1
ATOM 892 N N . LYS A 1 112 ? -3.752 14.526 -17.322 1.00 86.44 112 LYS A N 1
ATOM 893 C CA . LYS A 1 112 ? -4.388 13.199 -17.261 1.00 86.44 112 LYS A CA 1
ATOM 894 C C . LYS A 1 112 ? -3.503 12.165 -16.558 1.00 86.44 112 LYS A C 1
ATOM 896 O O . LYS A 1 112 ? -3.995 11.420 -15.714 1.00 86.44 112 LYS A O 1
ATOM 901 N N . GLY A 1 113 ? -2.211 12.128 -16.894 1.00 87.50 113 GLY A N 1
ATOM 902 C CA . GLY A 1 113 ? -1.254 11.203 -16.283 1.00 87.50 113 GLY A CA 1
ATOM 903 C C . GLY A 1 113 ? -1.068 11.496 -14.798 1.00 87.50 113 GLY A C 1
ATOM 904 O O . GLY A 1 113 ? -1.185 10.599 -13.966 1.00 87.50 113 GLY A O 1
ATOM 905 N N . SER A 1 114 ? -0.885 12.772 -14.448 1.00 88.38 114 SER A N 1
ATOM 906 C CA . SER A 1 114 ? -0.736 13.176 -13.047 1.00 88.38 114 SER A CA 1
ATOM 907 C C . SER A 1 114 ? -1.967 12.886 -12.191 1.00 88.38 114 SER A C 1
ATOM 909 O O . SER A 1 114 ? -1.802 12.394 -11.077 1.00 88.38 114 SER A O 1
ATOM 911 N N . SER A 1 115 ? -3.181 13.095 -12.713 1.00 89.56 115 SER A N 1
ATOM 912 C CA . SER A 1 115 ? -4.413 12.718 -12.007 1.00 89.56 115 SER A CA 1
ATOM 913 C C . SER A 1 115 ? -4.477 11.215 -11.728 1.00 89.56 115 SER A C 1
ATOM 915 O O . SER A 1 115 ? -4.799 10.825 -10.613 1.00 89.56 115 SER A O 1
ATOM 917 N N . MET A 1 116 ? -4.132 10.367 -12.706 1.00 91.12 116 MET A N 1
ATOM 918 C CA . MET A 1 116 ? -4.165 8.910 -12.526 1.00 91.12 116 MET A CA 1
ATOM 919 C C . MET A 1 116 ? -3.184 8.443 -11.443 1.00 91.12 116 MET A C 1
ATOM 921 O O . MET A 1 116 ? -3.548 7.628 -10.595 1.00 91.12 116 MET A O 1
ATOM 925 N N . ILE A 1 117 ? -1.944 8.947 -11.457 1.00 91.25 117 ILE A N 1
ATOM 926 C CA . ILE A 1 117 ? -0.945 8.579 -10.440 1.00 91.25 117 ILE A CA 1
ATOM 927 C C . ILE A 1 117 ? -1.355 9.087 -9.066 1.00 91.25 117 ILE A C 1
ATOM 929 O O . ILE A 1 117 ? -1.176 8.385 -8.075 1.00 91.25 117 ILE A O 1
ATOM 933 N N . LEU A 1 118 ? -1.929 10.285 -8.996 1.00 89.94 118 LEU A N 1
ATOM 934 C CA . LEU A 1 118 ? -2.404 10.834 -7.740 1.00 89.94 118 LEU A CA 1
ATOM 935 C C . LEU A 1 118 ? -3.564 10.018 -7.153 1.00 89.94 118 LEU A C 1
ATOM 937 O O . LEU A 1 118 ? -3.542 9.738 -5.957 1.00 89.94 118 LEU A O 1
ATOM 941 N N . ASP A 1 119 ? -4.525 9.589 -7.974 1.00 90.81 119 ASP A N 1
ATOM 942 C CA . ASP A 1 119 ? -5.612 8.713 -7.521 1.00 90.81 119 ASP A CA 1
ATOM 943 C C . ASP A 1 119 ? -5.034 7.387 -6.971 1.00 90.81 119 ASP A C 1
ATOM 945 O O . ASP A 1 119 ? -5.428 6.931 -5.898 1.00 90.81 119 ASP A O 1
ATOM 949 N N . LYS A 1 120 ? -4.028 6.799 -7.644 1.00 93.06 120 LYS A N 1
ATOM 950 C CA . LYS A 1 120 ? -3.318 5.593 -7.163 1.00 93.06 120 LYS A CA 1
ATOM 951 C C . LYS A 1 120 ? -2.545 5.830 -5.867 1.00 93.06 120 LYS A C 1
ATOM 953 O O . LYS A 1 120 ? -2.559 4.978 -4.982 1.00 93.06 120 LYS A O 1
ATOM 958 N N . PHE A 1 121 ? -1.886 6.977 -5.746 1.00 93.00 121 PHE A N 1
ATOM 959 C CA . PHE A 1 121 ? -1.182 7.386 -4.537 1.00 93.00 121 PHE A CA 1
ATOM 960 C C . PHE A 1 121 ? -2.148 7.498 -3.353 1.00 93.00 121 PHE A C 1
ATOM 962 O O . PHE A 1 121 ? -1.897 6.909 -2.305 1.00 93.00 121 PHE A O 1
ATOM 969 N N . GLN A 1 122 ? -3.276 8.191 -3.524 1.00 91.81 122 GLN A N 1
ATOM 970 C CA . GLN A 1 122 ? -4.280 8.362 -2.472 1.00 91.81 122 GLN A CA 1
ATOM 971 C C . GLN A 1 122 ? -4.937 7.040 -2.062 1.00 91.81 122 GLN A C 1
ATOM 973 O O . GLN A 1 122 ? -5.097 6.793 -0.866 1.00 91.81 122 GLN A O 1
ATOM 978 N N . ASP A 1 123 ? -5.279 6.179 -3.024 1.00 93.19 123 ASP A N 1
ATOM 979 C CA . ASP A 1 123 ? -5.812 4.840 -2.747 1.00 93.19 123 ASP A CA 1
ATOM 980 C C . ASP A 1 123 ? -4.831 4.010 -1.904 1.00 93.19 123 ASP A C 1
ATOM 982 O O . ASP A 1 123 ? -5.197 3.454 -0.865 1.00 93.19 123 ASP A O 1
ATOM 986 N N . ALA A 1 124 ? -3.549 4.019 -2.274 1.00 94.56 124 ALA A N 1
ATOM 987 C CA . ALA A 1 124 ? -2.507 3.323 -1.531 1.00 94.56 124 ALA A CA 1
ATOM 988 C C . ALA A 1 124 ? -2.347 3.867 -0.094 1.00 94.56 124 ALA A C 1
ATOM 990 O O . ALA A 1 124 ? -2.220 3.096 0.862 1.00 94.56 124 ALA A O 1
ATOM 991 N N . LEU A 1 125 ? -2.418 5.187 0.107 1.00 92.75 125 LEU A N 1
ATOM 992 C CA . LEU A 1 125 ? -2.397 5.768 1.454 1.00 92.75 125 LEU A CA 1
ATOM 993 C C . LEU A 1 125 ? -3.592 5.293 2.295 1.00 92.75 125 LEU A C 1
ATOM 995 O O . LEU A 1 125 ? -3.401 4.855 3.431 1.00 92.75 125 LEU A O 1
ATOM 999 N N . LYS A 1 126 ? -4.811 5.331 1.737 1.00 92.38 126 LYS A N 1
ATOM 1000 C CA . LYS A 1 126 ? -6.038 4.871 2.414 1.00 92.38 126 LYS A CA 1
ATOM 1001 C C . LYS A 1 126 ? -5.928 3.404 2.823 1.00 92.38 126 LYS A C 1
ATOM 1003 O O . LYS A 1 126 ? -6.101 3.082 3.998 1.00 92.38 126 LYS A O 1
ATOM 1008 N N . ARG A 1 127 ? -5.561 2.526 1.883 1.00 94.31 127 ARG A N 1
ATOM 1009 C CA . ARG A 1 127 ? -5.390 1.085 2.136 1.00 94.31 127 ARG A CA 1
ATOM 1010 C C . ARG A 1 127 ? -4.341 0.805 3.207 1.00 94.31 127 ARG A C 1
ATOM 1012 O O . ARG A 1 127 ? -4.573 -0.034 4.073 1.00 94.31 127 ARG A O 1
ATOM 1019 N N . SER A 1 128 ? -3.234 1.548 3.203 1.00 94.06 128 SER A N 1
ATOM 1020 C CA . SER A 1 128 ? -2.192 1.435 4.233 1.00 94.06 128 SER A CA 1
ATOM 1021 C C . SER A 1 128 ? -2.737 1.755 5.626 1.00 94.06 128 SER A C 1
ATOM 1023 O O . SER A 1 128 ? -2.519 0.997 6.570 1.00 94.06 128 SER A O 1
ATOM 1025 N N . VAL A 1 129 ? -3.491 2.848 5.774 1.00 91.38 129 VAL A N 1
ATOM 1026 C CA . VAL A 1 129 ? -4.078 3.211 7.072 1.00 91.38 129 VAL A CA 1
ATOM 1027 C C . VAL A 1 129 ? -5.094 2.166 7.535 1.00 91.38 129 VAL A C 1
ATOM 1029 O O . VAL A 1 129 ? -5.028 1.731 8.686 1.00 91.38 129 VAL A O 1
ATOM 1032 N N . CYS A 1 130 ? -5.981 1.708 6.648 1.00 91.94 130 CYS A N 1
ATOM 1033 C CA . CYS A 1 130 ? -6.948 0.654 6.962 1.00 91.94 130 CYS A CA 1
ATOM 1034 C C . CYS A 1 130 ? -6.259 -0.643 7.409 1.00 91.94 130 CYS A C 1
ATOM 1036 O O . CYS A 1 130 ? -6.625 -1.216 8.435 1.00 91.94 130 CYS A O 1
ATOM 1038 N N . ALA A 1 131 ? -5.217 -1.075 6.694 1.00 92.94 131 ALA A N 1
ATOM 1039 C CA . ALA A 1 131 ? -4.442 -2.258 7.050 1.00 92.94 131 ALA A CA 1
ATOM 1040 C C . ALA A 1 131 ? -3.768 -2.115 8.426 1.00 92.94 131 ALA A C 1
ATOM 1042 O O . ALA A 1 131 ? -3.792 -3.056 9.219 1.00 92.94 131 ALA A O 1
ATOM 1043 N N . LEU A 1 132 ? -3.234 -0.931 8.762 1.00 90.00 132 LEU A N 1
ATOM 1044 C CA . LEU A 1 132 ? -2.684 -0.675 10.098 1.00 90.00 132 LEU A CA 1
ATOM 1045 C C . LEU A 1 132 ? -3.762 -0.769 11.191 1.00 90.00 132 LEU A C 1
ATOM 1047 O O . LEU A 1 132 ? -3.502 -1.356 12.242 1.00 90.00 132 LEU A O 1
ATOM 1051 N N . ILE A 1 133 ? -4.953 -0.204 10.968 1.00 88.94 133 ILE A N 1
ATOM 1052 C CA . ILE A 1 133 ? -6.068 -0.279 11.928 1.00 88.94 133 ILE A CA 1
ATOM 1053 C C . ILE A 1 133 ? -6.443 -1.745 12.191 1.00 88.94 133 ILE A C 1
ATOM 1055 O O . ILE A 1 133 ? -6.571 -2.141 13.351 1.00 88.94 133 ILE A O 1
ATOM 1059 N N . LEU A 1 134 ? -6.553 -2.558 11.135 1.00 90.88 134 LEU A N 1
ATOM 1060 C CA . LEU A 1 134 ? -6.886 -3.984 11.229 1.00 90.88 134 LEU A CA 1
ATOM 1061 C C . LEU A 1 134 ? -5.783 -4.796 11.925 1.00 90.88 134 LEU A C 1
ATOM 1063 O O . LEU A 1 134 ? -6.065 -5.589 12.819 1.00 90.88 134 LEU A O 1
ATOM 1067 N N . LEU A 1 135 ? -4.510 -4.549 11.610 1.00 88.69 135 LEU A N 1
ATOM 1068 C CA . LEU A 1 135 ? -3.389 -5.189 12.311 1.00 88.69 135 LEU A CA 1
ATOM 1069 C C . LEU A 1 135 ? -3.387 -4.872 13.804 1.00 88.69 135 LEU A C 1
ATOM 1071 O O . LEU A 1 135 ? -3.178 -5.756 14.638 1.00 88.69 135 LEU A O 1
ATOM 1075 N N . ARG A 1 136 ? -3.620 -3.600 14.144 1.00 83.94 136 ARG A N 1
ATOM 1076 C CA . ARG A 1 136 ? -3.686 -3.158 15.535 1.00 83.94 136 ARG A CA 1
ATOM 1077 C C . ARG A 1 136 ? -4.871 -3.772 16.252 1.00 83.94 136 ARG A C 1
ATOM 1079 O O . ARG A 1 136 ? -4.703 -4.115 17.413 1.00 83.94 136 ARG A O 1
ATOM 1086 N N . SER A 1 137 ? -6.032 -3.927 15.610 1.00 84.12 137 SER A N 1
ATOM 1087 C CA . SER A 1 137 ? -7.209 -4.509 16.265 1.00 84.12 137 SER A CA 1
ATOM 1088 C C . SER A 1 137 ? -6.948 -5.947 16.734 1.00 84.12 137 SER A C 1
ATOM 1090 O O . SER A 1 137 ? -7.348 -6.303 17.842 1.00 84.12 137 SER A O 1
ATOM 1092 N N . MET A 1 138 ? -6.182 -6.715 15.953 1.00 81.81 138 MET A N 1
ATOM 1093 C CA . MET A 1 138 ? -5.936 -8.146 16.156 1.00 81.81 138 MET A CA 1
ATOM 1094 C C . MET A 1 138 ? -4.718 -8.483 17.020 1.00 81.81 138 MET A C 1
ATOM 1096 O O . MET A 1 138 ? -4.667 -9.567 17.597 1.00 81.81 138 MET A O 1
ATOM 1100 N N . SER A 1 139 ? -3.704 -7.614 17.074 1.00 71.50 139 SER A N 1
ATOM 1101 C CA . SER A 1 139 ? -2.412 -7.969 17.669 1.00 71.50 139 SER A CA 1
ATOM 1102 C C . SER A 1 139 ? -1.721 -6.800 18.357 1.00 71.50 139 SER A C 1
ATOM 1104 O O . SER A 1 139 ? -1.566 -5.718 17.789 1.00 71.50 139 SER A O 1
ATOM 1106 N N . SER A 1 140 ? -1.192 -7.048 19.557 1.00 67.56 140 SER A N 1
ATOM 1107 C CA . SER A 1 140 ? -0.249 -6.132 20.212 1.00 67.56 140 SER A CA 1
ATOM 1108 C C . SER A 1 140 ? 1.134 -6.140 19.545 1.00 67.56 140 SER A C 1
ATOM 1110 O O . SER A 1 140 ? 1.938 -5.242 19.773 1.00 67.56 140 SER A O 1
ATOM 1112 N N . HIS A 1 141 ? 1.441 -7.102 18.665 1.00 64.62 141 HIS A N 1
ATOM 1113 C CA . HIS A 1 141 ? 2.685 -7.061 17.889 1.00 64.62 141 HIS A CA 1
ATOM 1114 C C . HIS A 1 141 ? 2.697 -5.901 16.890 1.00 64.62 141 HIS A C 1
ATOM 1116 O O . HIS A 1 141 ? 3.747 -5.304 16.657 1.00 64.62 141 HIS A O 1
ATOM 1122 N N . ALA A 1 142 ? 1.537 -5.523 16.346 1.00 60.44 142 ALA A N 1
ATOM 1123 C CA . ALA A 1 142 ? 1.441 -4.416 15.404 1.00 60.44 142 ALA A CA 1
ATOM 1124 C C . ALA A 1 142 ? 1.754 -3.057 16.046 1.00 60.44 142 ALA A C 1
ATOM 1126 O O . ALA A 1 142 ? 2.297 -2.177 15.384 1.00 60.44 142 ALA A O 1
ATOM 1127 N N . THR A 1 143 ? 1.467 -2.892 17.342 1.00 62.03 143 THR A N 1
ATOM 1128 C CA . THR A 1 143 ? 1.829 -1.681 18.095 1.00 62.03 143 THR A CA 1
ATOM 1129 C C . THR A 1 143 ? 3.314 -1.642 18.464 1.00 62.03 143 THR A C 1
ATOM 1131 O O . THR A 1 143 ? 3.856 -0.556 18.661 1.00 62.03 143 THR A O 1
ATOM 1134 N N . ARG A 1 144 ? 3.984 -2.803 18.497 1.00 66.25 144 ARG A N 1
ATOM 1135 C CA . ARG A 1 144 ? 5.428 -2.942 18.757 1.00 66.25 144 ARG A CA 1
ATOM 1136 C C . ARG A 1 144 ? 6.287 -2.869 17.492 1.00 66.25 144 ARG A C 1
ATOM 1138 O O . ARG A 1 144 ? 7.462 -2.520 17.580 1.00 66.25 144 ARG A O 1
ATOM 1145 N N . SER A 1 145 ? 5.729 -3.187 16.323 1.00 74.69 145 SER A N 1
ATOM 1146 C CA . SER A 1 145 ? 6.435 -3.083 15.043 1.00 74.69 145 SER A CA 1
ATOM 1147 C C . SER A 1 145 ? 6.577 -1.620 14.629 1.00 74.69 145 SER A C 1
ATOM 1149 O O . SER A 1 145 ? 5.631 -0.985 14.156 1.00 74.69 145 SER A O 1
ATOM 1151 N N . TRP A 1 146 ? 7.790 -1.087 14.783 1.00 77.06 146 TRP A N 1
ATOM 1152 C CA . TRP A 1 146 ? 8.106 0.292 14.413 1.00 77.06 146 TRP A CA 1
ATOM 1153 C C . TRP A 1 146 ? 7.795 0.575 12.938 1.00 77.06 146 TRP A C 1
ATOM 1155 O O . TRP A 1 146 ? 7.216 1.611 12.622 1.00 77.06 146 TRP A O 1
ATOM 1165 N N . ALA A 1 147 ? 8.084 -0.383 12.052 1.00 79.12 147 ALA A N 1
ATOM 1166 C CA . ALA A 1 147 ? 7.815 -0.264 10.623 1.00 79.12 147 ALA A CA 1
ATOM 1167 C C . ALA A 1 147 ? 6.315 -0.115 10.319 1.00 79.12 147 ALA A C 1
ATOM 1169 O O . ALA A 1 147 ? 5.936 0.732 9.513 1.00 79.12 147 ALA A O 1
ATOM 1170 N N . PHE A 1 148 ? 5.444 -0.884 10.981 1.00 83.06 148 PHE A N 1
ATOM 1171 C CA . PHE A 1 148 ? 4.002 -0.809 10.720 1.00 83.06 148 PHE A CA 1
ATOM 1172 C C . PHE A 1 148 ? 3.417 0.530 11.171 1.00 83.06 148 PHE A C 1
ATOM 1174 O O . PHE A 1 148 ? 2.701 1.193 10.418 1.00 83.06 148 PHE A O 1
ATOM 1181 N N . VAL A 1 149 ? 3.761 0.945 12.392 1.00 80.94 149 VAL A N 1
ATOM 1182 C CA . VAL A 1 149 ? 3.306 2.211 12.974 1.00 80.94 149 VAL A CA 1
ATOM 1183 C C . VAL A 1 149 ? 3.788 3.387 12.130 1.00 80.94 149 VAL A C 1
ATOM 1185 O O . VAL A 1 149 ? 2.986 4.255 11.787 1.00 80.94 149 VAL A O 1
ATOM 1188 N N . HIS A 1 150 ? 5.068 3.396 11.756 1.00 82.12 150 HIS A N 1
ATOM 1189 C CA . HIS A 1 150 ? 5.644 4.436 10.915 1.00 82.12 150 HIS A CA 1
ATOM 1190 C C . HIS A 1 150 ? 4.936 4.522 9.558 1.00 82.12 150 HIS A C 1
ATOM 1192 O O . HIS A 1 150 ? 4.536 5.613 9.144 1.00 82.12 150 HIS A O 1
ATOM 1198 N N . ASN A 1 151 ? 4.738 3.385 8.885 1.00 86.12 151 ASN A N 1
ATOM 1199 C CA . ASN A 1 151 ? 4.138 3.338 7.553 1.00 86.12 151 ASN A CA 1
ATOM 1200 C C . ASN A 1 151 ? 2.684 3.818 7.566 1.00 86.12 151 ASN A C 1
ATOM 1202 O O . ASN A 1 151 ? 2.307 4.657 6.747 1.00 86.12 151 ASN A O 1
ATOM 1206 N N . GLY A 1 152 ? 1.870 3.358 8.520 1.00 86.12 152 GLY A N 1
ATOM 1207 C CA . GLY A 1 152 ? 0.478 3.799 8.597 1.00 86.12 152 GLY A CA 1
ATOM 1208 C C . GLY A 1 152 ? 0.323 5.247 9.079 1.00 86.12 152 GLY A C 1
ATOM 1209 O O . GLY A 1 152 ? -0.502 5.971 8.529 1.00 86.12 152 GLY A O 1
ATOM 1210 N N . LEU A 1 153 ? 1.145 5.725 10.025 1.00 84.00 153 LEU A N 1
ATOM 1211 C CA . LEU A 1 153 ? 1.120 7.135 10.449 1.00 84.00 153 LEU A CA 1
ATOM 1212 C C . LEU A 1 153 ? 1.565 8.082 9.334 1.00 84.00 153 LEU A C 1
ATOM 1214 O O . LEU A 1 153 ? 0.915 9.098 9.096 1.00 84.00 153 LEU A O 1
ATOM 1218 N N . SER A 1 154 ? 2.651 7.743 8.637 1.00 87.31 154 SER A N 1
ATOM 1219 C CA . SER A 1 154 ? 3.126 8.517 7.486 1.00 87.31 154 SER A CA 1
ATOM 1220 C C . SER A 1 154 ? 2.068 8.554 6.389 1.00 87.31 154 SER A C 1
ATOM 1222 O O . SER A 1 154 ? 1.823 9.612 5.810 1.00 87.31 154 SER A O 1
ATOM 1224 N N . SER A 1 155 ? 1.382 7.428 6.164 1.00 89.25 155 SER A N 1
ATOM 1225 C CA . SER A 1 155 ? 0.293 7.355 5.194 1.00 89.25 155 SER A CA 1
ATOM 1226 C C . SER A 1 155 ? -0.875 8.266 5.575 1.00 89.25 155 SER A C 1
ATOM 1228 O O . SER A 1 155 ? -1.356 9.034 4.745 1.00 89.25 155 SER A O 1
ATOM 1230 N N . ALA A 1 156 ? -1.288 8.252 6.845 1.00 87.56 156 ALA A N 1
ATOM 1231 C CA . ALA A 1 156 ? -2.355 9.115 7.345 1.00 87.56 156 ALA A CA 1
ATOM 1232 C C . ALA A 1 156 ? -2.000 10.605 7.256 1.00 87.56 156 ALA A C 1
ATOM 1234 O O . ALA A 1 156 ? -2.846 11.411 6.873 1.00 87.56 156 ALA A O 1
ATOM 1235 N N . LEU A 1 157 ? -0.753 10.969 7.573 1.00 85.81 157 LEU A N 1
ATOM 1236 C CA . LEU A 1 157 ? -0.269 12.346 7.471 1.00 85.81 157 LEU A CA 1
ATOM 1237 C C . LEU A 1 157 ? -0.270 12.833 6.022 1.00 85.81 157 LEU A C 1
ATOM 1239 O O . LEU A 1 157 ? -0.821 13.892 5.731 1.00 85.81 157 LEU A O 1
ATOM 1243 N N . LEU A 1 158 ? 0.306 12.056 5.102 1.00 86.75 158 LEU A N 1
ATOM 1244 C CA . LEU A 1 158 ? 0.305 12.389 3.675 1.00 86.75 158 LEU A CA 1
ATOM 1245 C C . LEU A 1 158 ? -1.120 12.494 3.121 1.00 86.75 158 LEU A C 1
ATOM 1247 O O . LEU A 1 158 ? -1.403 13.373 2.305 1.00 86.75 158 LEU A O 1
ATOM 1251 N N . LEU A 1 159 ? -2.032 11.650 3.603 1.00 85.06 159 LEU A N 1
ATOM 1252 C CA . LEU A 1 159 ? -3.438 11.716 3.235 1.00 85.06 159 LEU A CA 1
ATOM 1253 C C . LEU A 1 159 ? -4.086 13.025 3.717 1.00 85.06 159 LEU A C 1
ATOM 1255 O O . LEU A 1 159 ? -4.798 13.658 2.945 1.00 85.06 159 LEU A O 1
ATOM 1259 N N . SER A 1 160 ? -3.763 13.502 4.927 1.00 79.94 160 SER A N 1
ATOM 1260 C CA . SER A 1 160 ? -4.210 14.820 5.411 1.00 79.94 160 SER A CA 1
ATOM 1261 C C . SER A 1 160 ? -3.713 15.975 4.546 1.00 79.94 160 SER A C 1
ATOM 1263 O O . SER A 1 160 ? -4.469 16.905 4.289 1.00 79.94 160 SER A O 1
ATOM 1265 N N . PHE A 1 161 ? -2.465 15.925 4.077 1.00 77.00 161 PHE A N 1
ATOM 1266 C CA . PHE A 1 161 ? -1.906 16.982 3.227 1.00 77.00 161 PHE A CA 1
ATOM 1267 C C . PHE A 1 161 ? -2.442 16.954 1.794 1.00 77.00 161 PHE A C 1
ATOM 1269 O O . PHE A 1 161 ? -2.479 17.981 1.121 1.00 77.00 161 PHE A O 1
ATOM 1276 N N . THR A 1 162 ? -2.871 15.787 1.314 1.00 73.62 162 THR A N 1
ATOM 1277 C CA . THR A 1 162 ? -3.433 15.631 -0.035 1.00 73.62 162 THR A CA 1
ATOM 1278 C C . THR A 1 162 ? -4.950 15.812 -0.103 1.00 73.62 162 THR A C 1
ATOM 1280 O O . THR A 1 162 ? -5.520 15.666 -1.186 1.00 73.62 162 THR A O 1
ATOM 1283 N N . LYS A 1 163 ? -5.595 16.219 1.003 1.00 60.84 163 LYS A N 1
ATOM 1284 C CA . LYS A 1 163 ? -7.038 16.517 1.086 1.00 60.84 163 LYS A CA 1
ATOM 1285 C C . LYS A 1 163 ? -7.530 17.527 0.046 1.00 60.84 163 LYS A C 1
ATOM 1287 O O . LYS A 1 163 ? -8.642 17.383 -0.448 1.00 60.84 163 LYS A O 1
ATOM 1292 N N . HIS A 1 164 ? -6.686 18.465 -0.390 1.00 54.91 164 HIS A N 1
ATOM 1293 C CA . HIS A 1 164 ? -7.049 19.452 -1.418 1.00 54.91 164 HIS A CA 1
ATOM 1294 C C . HIS A 1 164 ? -7.395 18.859 -2.798 1.00 54.91 164 HIS A C 1
ATOM 1296 O O . HIS A 1 164 ? -7.783 19.604 -3.693 1.00 54.91 164 HIS A O 1
ATOM 1302 N N . LEU A 1 165 ? -7.236 17.546 -3.004 1.00 52.00 165 LEU A N 1
ATOM 1303 C CA . LEU A 1 165 ? -7.379 16.919 -4.320 1.00 52.00 165 LEU A CA 1
ATOM 1304 C C . LEU A 1 165 ? -8.647 16.067 -4.489 1.00 52.00 165 LEU A C 1
ATOM 1306 O O . LEU A 1 165 ? -8.905 15.662 -5.616 1.00 52.00 165 LEU A O 1
ATOM 1310 N N . LYS A 1 166 ? -9.422 15.823 -3.418 1.00 50.72 166 LYS A N 1
ATOM 1311 C CA . LYS A 1 166 ? -10.795 15.257 -3.380 1.00 50.72 166 LYS A CA 1
ATOM 1312 C C . LYS A 1 166 ? -11.129 14.983 -1.908 1.00 50.72 166 LYS A C 1
ATOM 1314 O O . LYS A 1 166 ? -10.801 13.912 -1.388 1.00 50.72 166 LYS A O 1
ATOM 1319 N N . ASP A 1 167 ? -11.729 15.951 -1.223 1.00 55.50 167 ASP A N 1
ATOM 1320 C CA . ASP A 1 167 ? -12.181 15.726 0.149 1.00 55.50 167 ASP A CA 1
ATOM 1321 C C . ASP A 1 167 ? -13.324 14.704 0.130 1.00 55.50 167 ASP A C 1
ATOM 1323 O O . ASP A 1 167 ? -14.316 14.858 -0.581 1.00 55.50 167 ASP A O 1
ATOM 1327 N N . THR A 1 168 ? -13.123 13.587 0.819 1.00 61.69 168 THR A N 1
ATOM 1328 C CA . THR A 1 168 ? -14.073 12.472 0.851 1.00 61.69 168 THR A CA 1
ATOM 1329 C C . THR A 1 168 ? -14.273 12.089 2.301 1.00 61.69 168 THR A C 1
ATOM 1331 O O . THR A 1 168 ? -13.292 11.873 3.015 1.00 61.69 168 THR A O 1
ATOM 1334 N N . GLU A 1 169 ? -15.532 11.987 2.723 1.00 62.75 169 GLU A N 1
ATOM 1335 C CA . GLU A 1 169 ? -15.937 11.607 4.084 1.00 62.75 169 GLU A CA 1
ATOM 1336 C C . GLU A 1 169 ? -15.204 10.340 4.573 1.00 62.75 169 GLU A C 1
ATOM 1338 O O . GLU A 1 169 ? -14.735 10.281 5.711 1.00 62.75 169 GLU A O 1
ATOM 1343 N N . ASP A 1 170 ? -14.950 9.394 3.665 1.00 67.94 170 ASP A N 1
ATOM 1344 C CA . ASP A 1 170 ? -14.153 8.185 3.902 1.00 67.94 170 ASP A CA 1
ATOM 1345 C C . ASP A 1 170 ? -12.757 8.478 4.480 1.00 67.94 170 ASP A C 1
ATOM 1347 O O . ASP A 1 170 ? -12.281 7.795 5.386 1.00 67.94 170 ASP A O 1
ATOM 1351 N N . THR A 1 171 ? -12.077 9.514 3.982 1.00 71.31 171 THR A N 1
ATOM 1352 C CA . THR A 1 171 ? -10.730 9.895 4.435 1.00 71.31 171 THR A CA 1
ATOM 1353 C C . THR A 1 171 ? -10.753 10.370 5.884 1.00 71.31 171 THR A C 1
ATOM 1355 O O . THR A 1 171 ? -9.891 9.995 6.684 1.00 71.31 171 THR A O 1
ATOM 1358 N N . ARG A 1 172 ? -11.758 11.177 6.234 1.00 73.81 172 ARG A N 1
ATOM 1359 C CA . ARG A 1 172 ? -11.957 11.708 7.585 1.00 73.81 172 ARG A CA 1
ATOM 1360 C C . ARG A 1 172 ? -12.301 10.591 8.568 1.00 73.81 172 ARG A C 1
ATOM 1362 O O . ARG A 1 172 ? -11.743 10.542 9.668 1.00 73.81 172 ARG A O 1
ATOM 1369 N N . GLN A 1 173 ? -13.150 9.655 8.150 1.00 79.88 173 GLN A N 1
ATOM 1370 C CA . GLN A 1 173 ? -13.510 8.485 8.944 1.00 79.88 173 GLN A CA 1
ATOM 1371 C C . GLN A 1 173 ? -12.291 7.595 9.224 1.00 79.88 173 GLN A C 1
ATOM 1373 O O . GLN A 1 173 ? -12.041 7.250 10.380 1.00 79.88 173 GLN A O 1
ATOM 1378 N N . ILE A 1 174 ? -11.488 7.287 8.201 1.00 78.50 174 ILE A N 1
ATOM 1379 C CA . ILE A 1 174 ? -10.270 6.472 8.337 1.00 78.50 174 ILE A CA 1
ATOM 1380 C C . ILE A 1 174 ? -9.271 7.131 9.304 1.00 78.50 174 ILE A C 1
ATOM 1382 O O . ILE A 1 174 ? -8.696 6.462 10.165 1.00 78.50 174 ILE A O 1
ATOM 1386 N N . GLN A 1 175 ? -9.086 8.451 9.216 1.00 78.75 175 GLN A N 1
ATOM 1387 C CA . GLN A 1 175 ? -8.207 9.191 10.130 1.00 78.75 175 GLN A CA 1
ATOM 1388 C C . GLN A 1 175 ? -8.715 9.165 11.575 1.00 78.75 175 GLN A C 1
ATOM 1390 O O . GLN A 1 175 ? -7.931 8.924 12.495 1.00 78.75 175 GLN A O 1
ATOM 1395 N N . THR A 1 176 ? -10.021 9.349 11.768 1.00 81.25 176 THR A N 1
ATOM 1396 C CA . THR A 1 176 ? -10.657 9.292 13.092 1.00 81.25 176 THR A CA 1
ATOM 1397 C C . THR A 1 176 ? -10.479 7.909 13.720 1.00 81.25 176 THR A C 1
ATOM 1399 O O . THR A 1 176 ? -10.044 7.799 14.865 1.00 81.25 176 THR A O 1
ATOM 1402 N N . GLN A 1 177 ? -10.723 6.842 12.953 1.00 80.69 177 GLN A N 1
ATOM 1403 C CA . GLN A 1 177 ? -10.523 5.463 13.409 1.00 80.69 177 GLN A CA 1
ATOM 1404 C C . GLN A 1 177 ? -9.061 5.174 13.767 1.00 80.69 177 GLN A C 1
ATOM 1406 O O . GLN A 1 177 ? -8.792 4.502 14.766 1.00 80.69 177 GLN A O 1
ATOM 1411 N N . LEU A 1 178 ? -8.105 5.703 12.996 1.00 79.12 178 LEU A N 1
ATOM 1412 C CA . LEU A 1 178 ? -6.685 5.557 13.306 1.00 79.12 178 LEU A CA 1
ATOM 1413 C C . LEU A 1 178 ? -6.323 6.251 14.625 1.00 79.12 178 LEU A C 1
ATOM 1415 O O . LEU A 1 178 ? -5.657 5.644 15.465 1.00 79.12 178 LEU A O 1
ATOM 1419 N N . ILE A 1 179 ? -6.751 7.503 14.817 1.00 80.81 179 ILE A N 1
ATOM 1420 C CA . ILE A 1 179 ? -6.493 8.268 16.047 1.00 80.81 179 ILE A CA 1
ATOM 1421 C C . ILE A 1 179 ? -7.107 7.556 17.253 1.00 80.81 179 ILE A C 1
ATOM 1423 O O . ILE A 1 179 ? -6.437 7.424 18.280 1.00 80.81 179 ILE A O 1
ATOM 1427 N N . GLN A 1 180 ? -8.334 7.053 17.118 1.00 81.56 180 GLN A N 1
ATOM 1428 C CA . GLN A 1 180 ? -9.005 6.300 18.171 1.00 81.56 180 GLN A CA 1
ATOM 1429 C C . GLN A 1 180 ? -8.216 5.034 18.527 1.00 81.56 180 GLN A C 1
ATOM 1431 O O . GLN A 1 180 ? -7.805 4.866 19.673 1.00 81.56 180 GLN A O 1
ATOM 1436 N N . SER A 1 181 ? -7.866 4.214 17.528 1.00 77.00 181 SER A N 1
ATOM 1437 C CA . SER A 1 181 ? -7.055 2.999 17.715 1.00 77.00 181 SER A CA 1
ATOM 1438 C C . SER A 1 181 ? -5.683 3.285 18.348 1.00 77.00 181 SER A C 1
ATOM 1440 O O . SER A 1 181 ? -5.136 2.463 19.094 1.00 77.00 181 SER A O 1
ATOM 1442 N N . LEU A 1 182 ? -5.095 4.446 18.042 1.00 73.81 182 LEU A N 1
ATOM 1443 C CA . LEU A 1 182 ? -3.839 4.929 18.618 1.00 73.81 182 LEU A CA 1
ATOM 1444 C C . LEU A 1 182 ? -3.971 5.379 20.069 1.00 73.81 182 LEU A C 1
ATOM 1446 O O . LEU A 1 182 ? -3.044 5.148 20.842 1.00 73.81 182 LEU A O 1
ATOM 1450 N N . THR A 1 183 ? -5.093 6.000 20.420 1.00 74.12 183 THR A N 1
ATOM 1451 C CA . THR A 1 183 ? -5.332 6.600 21.737 1.00 74.12 183 THR A CA 1
ATOM 1452 C C . THR A 1 183 ? -5.810 5.564 22.751 1.00 74.12 183 THR A C 1
ATOM 1454 O O . THR A 1 183 ? -5.286 5.535 23.858 1.00 74.12 183 THR A O 1
ATOM 1457 N N . GLU A 1 184 ? -6.705 4.652 22.363 1.00 71.75 184 GLU A N 1
ATOM 1458 C CA . GLU A 1 184 ? -7.215 3.580 23.237 1.00 71.75 184 GLU A CA 1
ATOM 1459 C C . GLU A 1 184 ? -6.108 2.636 23.721 1.00 71.75 184 GLU A C 1
ATOM 1461 O O . GLU A 1 184 ? -6.099 2.209 24.868 1.00 71.75 184 GLU A O 1
ATOM 1466 N N . ARG A 1 185 ? -5.130 2.329 22.861 1.00 64.38 185 ARG A N 1
ATOM 1467 C CA . ARG A 1 185 ? -3.986 1.465 23.218 1.00 64.38 185 ARG A CA 1
ATOM 1468 C C . ARG A 1 185 ? -2.779 2.235 23.744 1.00 64.38 185 ARG A C 1
ATOM 1470 O O . ARG A 1 185 ? -1.701 1.665 23.875 1.00 64.38 185 ARG A O 1
ATOM 1477 N N . ASN A 1 186 ? -2.924 3.535 23.983 1.00 56.47 186 ASN A N 1
ATOM 1478 C CA . ASN A 1 186 ? -1.845 4.374 24.499 1.00 56.47 186 ASN A CA 1
ATOM 1479 C C . ASN A 1 186 ? -1.657 4.194 26.013 1.00 56.47 186 ASN A C 1
ATOM 1481 O O . ASN A 1 186 ? -0.644 4.646 26.533 1.00 56.47 186 ASN A O 1
ATOM 1485 N N . GLU A 1 187 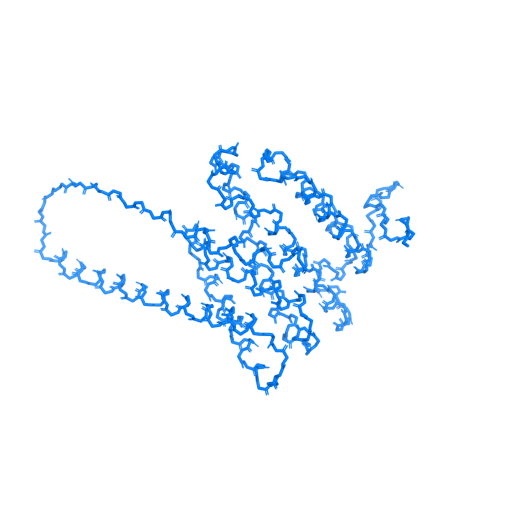? -2.591 3.524 26.703 1.00 51.19 187 GLU A N 1
ATOM 1486 C CA . GLU A 1 187 ? -2.465 3.170 28.126 1.00 51.19 187 GLU A CA 1
ATOM 1487 C C . GLU A 1 187 ? -1.347 2.141 28.394 1.00 51.19 187 GLU A C 1
ATOM 1489 O O . GLU A 1 187 ? -0.815 2.097 29.502 1.00 51.19 187 GLU A O 1
ATOM 1494 N N . ASP A 1 188 ? -0.859 1.437 27.363 1.00 52.12 188 ASP A N 1
ATOM 1495 C CA . ASP A 1 188 ? 0.416 0.698 27.392 1.00 52.12 188 ASP A CA 1
ATOM 1496 C C . ASP A 1 188 ? 1.609 1.668 27.200 1.00 52.12 188 ASP A C 1
ATOM 1498 O O . ASP A 1 188 ? 2.411 1.581 26.259 1.00 52.12 188 ASP A O 1
ATOM 1502 N N . VAL A 1 189 ? 1.679 2.668 28.085 1.00 44.91 189 VAL A N 1
ATOM 1503 C CA . VAL A 1 189 ? 2.563 3.840 28.024 1.00 44.91 189 VAL A CA 1
ATOM 1504 C C . VAL A 1 189 ? 4.038 3.418 28.061 1.00 44.91 189 VAL A C 1
ATOM 1506 O O . VAL A 1 189 ? 4.600 3.115 29.110 1.00 44.91 189 VAL A O 1
ATOM 1509 N N . GLY A 1 190 ? 4.697 3.457 26.898 1.00 51.75 190 GLY A N 1
ATOM 1510 C CA . GLY A 1 190 ? 6.156 3.314 26.794 1.00 51.75 190 GLY A CA 1
ATOM 1511 C C . GLY A 1 190 ? 6.717 3.055 25.393 1.00 51.75 190 GLY A C 1
ATOM 1512 O O . GLY A 1 190 ? 7.906 3.262 25.171 1.00 51.75 190 GLY A O 1
ATOM 1513 N N . GLN A 1 191 ? 5.895 2.634 24.426 1.00 56.50 191 GLN A N 1
ATOM 1514 C CA . GLN A 1 191 ? 6.404 2.058 23.166 1.00 56.50 191 GLN A CA 1
ATOM 1515 C C . GLN A 1 191 ? 6.475 3.013 21.961 1.00 56.50 191 GLN A C 1
ATOM 1517 O O . GLN A 1 191 ? 7.130 2.692 20.969 1.00 56.50 191 GLN A O 1
ATOM 1522 N N . PHE A 1 192 ? 5.872 4.206 22.015 1.00 62.72 192 PHE A N 1
ATOM 1523 C CA . PHE A 1 192 ? 5.960 5.159 20.902 1.00 62.72 192 PHE A CA 1
ATOM 1524 C C . PHE A 1 192 ? 7.164 6.098 21.024 1.00 62.72 192 PHE A C 1
ATOM 1526 O O . PHE A 1 192 ? 7.305 6.837 22.002 1.00 62.72 192 PHE A O 1
ATOM 1533 N N . SER A 1 193 ? 7.987 6.129 19.969 1.00 68.88 193 SER A N 1
ATOM 1534 C CA . SER A 1 193 ? 9.043 7.129 19.796 1.00 68.88 193 SER A CA 1
ATOM 1535 C C . SER A 1 193 ? 8.481 8.557 19.871 1.00 68.88 193 SER A C 1
ATOM 1537 O O . SER A 1 193 ? 7.297 8.815 19.622 1.00 68.88 193 SER A O 1
ATOM 1539 N N . ILE A 1 194 ? 9.351 9.523 20.173 1.00 70.81 194 ILE A N 1
ATOM 1540 C CA . ILE A 1 194 ? 9.001 10.952 20.177 1.00 70.81 194 ILE A CA 1
ATOM 1541 C C . ILE A 1 194 ? 8.383 11.370 18.830 1.00 70.81 194 ILE A C 1
ATOM 1543 O O . ILE A 1 194 ? 7.424 12.142 18.813 1.00 70.81 194 ILE A O 1
ATOM 1547 N N . ALA A 1 195 ? 8.891 10.831 17.717 1.00 67.50 195 ALA A N 1
ATOM 1548 C CA . ALA A 1 195 ? 8.382 11.101 16.375 1.00 67.50 195 ALA A CA 1
ATOM 1549 C C . ALA A 1 195 ? 6.931 10.626 16.199 1.00 67.50 195 ALA A C 1
ATOM 1551 O O . ALA A 1 195 ? 6.100 11.387 15.712 1.00 67.50 195 ALA A O 1
ATOM 1552 N N . HIS A 1 196 ? 6.590 9.428 16.680 1.00 69.75 196 HIS A N 1
ATOM 1553 C CA . HIS A 1 196 ? 5.222 8.908 16.605 1.00 69.75 196 HIS A CA 1
ATOM 1554 C C . HIS A 1 196 ? 4.230 9.747 17.411 1.00 69.75 196 HIS A C 1
ATOM 1556 O O . HIS A 1 196 ? 3.145 10.061 16.925 1.00 69.75 196 HIS A O 1
ATOM 1562 N N . ARG A 1 197 ? 4.616 10.188 18.615 1.00 74.25 197 ARG A N 1
ATOM 1563 C CA . ARG A 1 197 ? 3.773 11.096 19.409 1.00 74.25 197 ARG A CA 1
ATOM 1564 C C . ARG A 1 197 ? 3.565 12.437 18.710 1.00 74.25 197 ARG A C 1
ATOM 1566 O O . ARG A 1 197 ? 2.466 12.980 18.757 1.00 74.25 197 ARG A O 1
ATOM 1573 N N . LYS A 1 198 ? 4.604 12.976 18.063 1.00 78.38 198 LYS A N 1
ATOM 1574 C CA . LYS A 1 198 ? 4.497 14.207 17.267 1.00 78.38 198 LYS A CA 1
ATOM 1575 C C . LYS A 1 198 ? 3.567 14.019 16.068 1.00 78.38 198 LYS A C 1
ATOM 1577 O O . LYS A 1 198 ? 2.702 14.861 15.864 1.00 78.38 198 LYS A O 1
ATOM 1582 N N . ALA A 1 199 ? 3.694 12.912 15.337 1.00 76.06 199 ALA A N 1
ATOM 1583 C CA . ALA A 1 199 ? 2.819 12.570 14.216 1.00 76.06 199 ALA A CA 1
ATOM 1584 C C . ALA A 1 199 ? 1.349 12.455 14.649 1.00 76.06 199 ALA A C 1
ATOM 1586 O O . ALA A 1 199 ? 0.480 13.058 14.026 1.00 76.06 199 ALA A O 1
ATOM 1587 N N . LEU A 1 200 ? 1.072 11.761 15.758 1.00 79.06 200 LEU A N 1
ATOM 1588 C CA . LEU A 1 200 ? -0.279 11.655 16.314 1.00 79.06 200 LEU A CA 1
ATOM 1589 C C . LEU A 1 200 ? -0.846 13.028 16.706 1.00 79.06 200 LEU A C 1
ATOM 1591 O O . LEU A 1 200 ? -1.967 13.355 16.329 1.00 79.06 200 LEU A O 1
ATOM 1595 N N . LYS A 1 201 ? -0.061 13.860 17.402 1.00 82.44 201 LYS A N 1
ATOM 1596 C CA . LYS A 1 201 ? -0.475 15.230 17.743 1.00 82.44 201 LYS A CA 1
ATOM 1597 C C . LYS A 1 201 ? -0.748 16.078 16.500 1.00 82.44 201 LYS A C 1
ATOM 1599 O O . LYS A 1 201 ? -1.703 16.846 16.495 1.00 82.44 201 LYS A O 1
ATOM 1604 N N . ALA A 1 202 ? 0.066 15.936 15.454 1.00 83.44 202 ALA A N 1
ATOM 1605 C CA . ALA A 1 202 ? -0.141 16.633 14.190 1.00 83.44 202 ALA A CA 1
ATOM 1606 C C . ALA A 1 202 ? -1.441 16.184 13.506 1.00 83.44 202 ALA A C 1
ATOM 1608 O O . ALA A 1 202 ? -2.211 17.032 13.070 1.00 83.44 202 ALA A O 1
ATOM 1609 N N . LEU A 1 203 ? -1.736 14.879 13.480 1.00 81.56 203 LEU A N 1
ATOM 1610 C CA . LEU A 1 203 ? -3.006 14.357 12.962 1.00 81.56 203 LEU A CA 1
ATOM 1611 C C . LEU A 1 203 ? -4.210 14.910 13.733 1.00 81.56 203 LEU A C 1
ATOM 1613 O O . LEU A 1 203 ? -5.165 15.373 13.116 1.00 81.56 203 LEU A O 1
ATOM 1617 N N . GLN A 1 204 ? -4.141 14.930 15.067 1.00 83.06 204 GLN A N 1
ATOM 1618 C CA . GLN A 1 204 ? -5.189 15.509 15.915 1.00 83.06 204 GLN A CA 1
ATOM 1619 C C . GLN A 1 204 ? -5.375 17.012 15.663 1.00 83.06 204 GLN A C 1
ATOM 1621 O O . GLN A 1 204 ? -6.502 17.496 15.634 1.00 83.06 204 GLN A O 1
ATOM 1626 N N . ALA A 1 205 ? -4.285 17.760 15.471 1.00 83.81 205 ALA A N 1
ATOM 1627 C CA . ALA A 1 205 ? -4.356 19.182 15.145 1.00 83.81 205 ALA A CA 1
ATOM 1628 C C . ALA A 1 205 ? -4.991 19.415 13.765 1.00 83.81 205 ALA A C 1
ATOM 1630 O O . ALA A 1 205 ? -5.887 20.241 13.641 1.00 83.81 205 ALA A O 1
ATOM 1631 N N . LEU A 1 206 ? -4.585 18.645 12.750 1.00 80.44 206 LEU A N 1
ATOM 1632 C CA . LEU A 1 206 ? -5.148 18.726 11.398 1.00 80.44 206 LEU A CA 1
ATOM 1633 C C . LEU A 1 206 ? -6.643 18.385 11.374 1.00 80.44 206 LEU A C 1
ATOM 1635 O O . LEU A 1 206 ? -7.397 19.011 10.632 1.00 80.44 206 LEU A O 1
ATOM 1639 N N . GLN A 1 207 ? -7.083 17.428 12.194 1.00 79.06 207 GLN A N 1
ATOM 1640 C CA . GLN A 1 207 ? -8.501 17.109 12.340 1.00 79.06 207 GLN A CA 1
ATOM 1641 C C . GLN A 1 207 ? -9.291 18.296 12.905 1.00 79.06 207 GLN A C 1
ATOM 1643 O O . GLN A 1 207 ? -10.291 18.682 12.307 1.00 79.06 207 GLN A O 1
ATOM 1648 N N . LYS A 1 208 ? -8.813 18.912 13.993 1.00 82.31 208 LYS A N 1
ATOM 1649 C CA . LYS A 1 208 ? -9.469 20.082 14.600 1.00 82.31 208 LYS A CA 1
ATOM 1650 C C . LYS A 1 208 ? -9.571 21.255 13.631 1.00 82.31 208 LYS A C 1
ATOM 1652 O O . LYS A 1 208 ? -10.636 21.839 13.505 1.00 82.31 208 LYS A O 1
ATOM 1657 N N . LEU A 1 209 ? -8.491 21.544 12.902 1.00 81.00 209 LEU A N 1
ATOM 1658 C CA . LEU A 1 209 ? -8.497 22.590 11.874 1.00 81.00 209 LEU A CA 1
ATOM 1659 C C . LEU A 1 209 ? -9.537 22.300 10.782 1.00 81.00 209 LEU A C 1
ATOM 1661 O O . LEU A 1 209 ? -10.265 23.197 10.379 1.00 81.00 209 LEU A O 1
ATOM 1665 N N . THR A 1 210 ? -9.664 21.035 10.363 1.00 75.81 210 THR A N 1
ATOM 1666 C CA . THR A 1 210 ? -10.687 20.632 9.382 1.00 75.81 210 THR A CA 1
ATOM 1667 C C . THR A 1 210 ? -12.105 20.858 9.929 1.00 75.81 210 THR A C 1
ATOM 1669 O O . THR A 1 210 ? -12.964 21.375 9.225 1.00 75.81 210 THR A O 1
ATOM 1672 N N . GLU A 1 211 ? -12.365 20.483 11.185 1.00 78.56 211 GLU A N 1
ATOM 1673 C CA . GLU A 1 211 ? -13.673 20.669 11.835 1.00 78.56 211 GLU A CA 1
ATOM 1674 C C . GLU A 1 211 ? -14.026 22.158 11.999 1.00 78.56 211 GLU A C 1
ATOM 1676 O O . GLU A 1 211 ? -15.172 22.552 11.778 1.00 78.56 211 GLU A O 1
ATOM 1681 N N . GLU A 1 212 ? -13.038 22.997 12.322 1.00 80.38 212 GLU A N 1
ATOM 1682 C CA . GLU A 1 212 ? -13.190 24.452 12.407 1.00 80.38 212 GLU A CA 1
ATOM 1683 C C . GLU A 1 212 ? -13.490 25.096 11.046 1.00 80.38 212 GLU A C 1
ATOM 1685 O O . GLU A 1 212 ? -14.301 26.021 10.979 1.00 80.38 212 GLU A O 1
ATOM 1690 N N . ASP A 1 213 ? -12.867 24.627 9.964 1.00 78.44 213 ASP A N 1
ATOM 1691 C CA . ASP A 1 213 ? -13.102 25.161 8.619 1.00 78.44 213 ASP A CA 1
ATOM 1692 C C . ASP A 1 213 ? -14.500 24.793 8.099 1.00 78.44 213 ASP A C 1
ATOM 1694 O O . ASP A 1 213 ? -15.220 25.667 7.613 1.00 78.44 213 ASP A O 1
ATOM 1698 N N . VAL A 1 214 ? -14.959 23.555 8.324 1.00 77.44 214 VAL A N 1
ATOM 1699 C CA . VAL A 1 214 ? -16.340 23.132 8.006 1.00 77.44 214 VAL A CA 1
ATOM 1700 C C . VAL A 1 214 ? -17.374 23.942 8.805 1.00 77.44 214 VAL A C 1
ATOM 1702 O O . VAL A 1 214 ? -18.414 24.350 8.274 1.00 77.44 214 VAL A O 1
ATOM 1705 N N . ALA A 1 215 ? -17.095 24.226 10.080 1.00 77.12 215 ALA A N 1
ATOM 1706 C CA . ALA A 1 215 ? -17.959 25.061 10.917 1.00 77.12 215 ALA A CA 1
ATOM 1707 C C . ALA A 1 215 ? -18.031 26.521 10.422 1.00 77.12 215 ALA A C 1
ATOM 1709 O O . ALA A 1 215 ? -19.088 27.150 10.478 1.00 77.12 215 ALA A O 1
ATOM 1710 N N . LYS A 1 216 ? -16.930 27.069 9.894 1.00 76.44 216 LYS A N 1
ATOM 1711 C CA . LYS A 1 216 ? -16.919 28.415 9.296 1.00 76.44 216 LYS A CA 1
ATOM 1712 C C . LYS A 1 216 ? -17.667 28.457 7.965 1.00 76.44 216 LYS A C 1
ATOM 1714 O O . LYS A 1 216 ? -18.436 29.389 7.744 1.00 76.44 216 LYS A O 1
ATOM 1719 N N . GLU A 1 217 ? -17.476 27.468 7.092 1.00 75.81 217 GLU A N 1
ATOM 1720 C CA . GLU A 1 217 ? -18.173 27.400 5.799 1.00 75.81 217 GLU A CA 1
ATOM 1721 C C . GLU A 1 217 ? -19.692 27.270 5.970 1.00 75.81 217 GLU A C 1
ATOM 1723 O O . GLU A 1 217 ? -20.454 27.968 5.300 1.00 75.81 217 GLU A O 1
ATOM 1728 N N . SER A 1 218 ? -20.147 26.439 6.912 1.00 76.00 218 SER A N 1
ATOM 1729 C CA . SER A 1 218 ? -21.574 26.316 7.246 1.00 76.00 218 SER A CA 1
ATOM 1730 C C . SER A 1 218 ? -22.165 27.623 7.786 1.00 76.00 218 SER A C 1
ATOM 1732 O O . SER A 1 218 ? -23.210 28.052 7.298 1.00 76.00 218 SER A O 1
ATOM 1734 N N . ALA A 1 219 ? -21.465 28.327 8.682 1.00 78.06 219 ALA A N 1
ATOM 1735 C CA . ALA A 1 219 ? -21.902 29.634 9.182 1.00 78.06 219 ALA A CA 1
ATOM 1736 C C . ALA A 1 219 ? -21.987 30.711 8.075 1.00 78.06 219 ALA A C 1
ATOM 1738 O O . ALA A 1 219 ? -22.901 31.539 8.074 1.00 78.06 219 ALA A O 1
ATOM 1739 N N . ILE A 1 220 ? -21.065 30.696 7.103 1.00 77.81 220 ILE A N 1
ATOM 1740 C CA . ILE A 1 220 ? -21.092 31.605 5.943 1.00 77.81 220 ILE A CA 1
ATOM 1741 C C . ILE A 1 220 ? -22.272 31.274 5.017 1.00 77.81 220 ILE A C 1
ATOM 1743 O O . ILE A 1 220 ? -22.990 32.183 4.591 1.00 77.81 220 ILE A O 1
ATOM 1747 N N . ASN A 1 221 ? -22.514 29.991 4.742 1.00 72.56 221 ASN A N 1
ATOM 1748 C CA . ASN A 1 221 ? -23.626 29.540 3.901 1.00 72.56 221 ASN A CA 1
ATOM 1749 C C . ASN A 1 221 ? -24.994 29.840 4.538 1.00 72.56 221 ASN A C 1
ATOM 1751 O O . ASN A 1 221 ? -25.926 30.249 3.840 1.00 72.56 221 ASN A O 1
ATOM 1755 N N . GLU A 1 222 ? -25.122 29.713 5.861 1.00 73.75 222 GLU A N 1
ATOM 1756 C CA . GLU A 1 222 ? -26.327 30.109 6.602 1.00 73.75 222 GLU A CA 1
ATOM 1757 C C . GLU A 1 222 ? -26.564 31.627 6.531 1.00 73.75 222 GLU A C 1
ATOM 1759 O O . GLU A 1 222 ? -27.675 32.067 6.218 1.00 73.75 222 GLU A O 1
ATOM 1764 N N . ALA A 1 223 ? -25.513 32.437 6.707 1.00 72.06 223 ALA A N 1
ATOM 1765 C CA . ALA A 1 223 ? -25.593 33.893 6.578 1.00 72.06 223 ALA A CA 1
ATOM 1766 C C . ALA A 1 223 ? -25.939 34.354 5.144 1.00 72.06 223 ALA A C 1
ATOM 1768 O O . ALA A 1 223 ? -26.663 35.337 4.959 1.00 72.06 223 ALA A O 1
ATOM 1769 N N . GLN A 1 224 ? -25.473 33.642 4.111 1.00 62.03 224 GLN A N 1
ATOM 1770 C CA . GLN A 1 224 ? -25.811 33.913 2.706 1.00 62.03 224 GLN A CA 1
ATOM 1771 C C . GLN A 1 224 ? -27.228 33.448 2.329 1.00 62.03 224 GLN A C 1
ATOM 1773 O O . GLN A 1 224 ? -27.918 34.132 1.565 1.00 62.03 224 GLN A O 1
ATOM 1778 N N . THR A 1 225 ? -27.706 32.341 2.901 1.00 59.41 225 THR A N 1
ATOM 1779 C CA . THR A 1 225 ? -29.075 31.832 2.693 1.00 59.41 225 THR A CA 1
ATOM 1780 C C . THR A 1 225 ? -30.119 32.775 3.303 1.00 5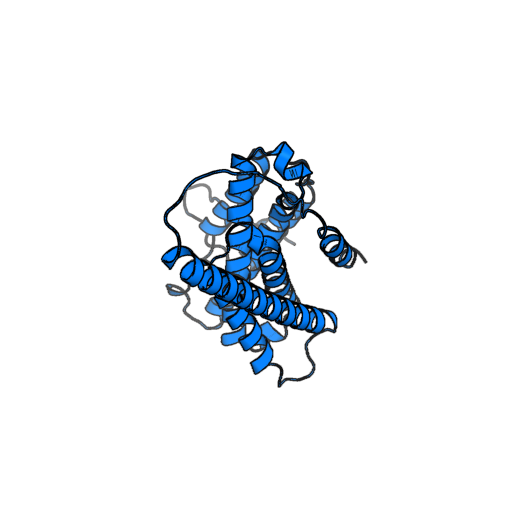9.41 225 THR A C 1
ATOM 1782 O O . THR A 1 225 ? -31.147 33.060 2.684 1.00 59.41 225 THR A O 1
ATOM 1785 N N . GLN A 1 226 ? -29.823 33.359 4.469 1.00 59.19 226 GLN A N 1
ATOM 1786 C CA . GLN A 1 226 ? -30.670 34.385 5.089 1.00 59.19 226 GLN A CA 1
ATOM 1787 C C . GLN A 1 226 ? -30.673 35.716 4.316 1.00 59.19 226 GLN A C 1
ATOM 1789 O O . GLN A 1 226 ? -31.670 36.431 4.329 1.00 59.19 226 GLN A O 1
ATOM 1794 N N . ARG A 1 227 ? -29.595 36.051 3.593 1.00 53.81 227 ARG A N 1
ATOM 1795 C CA . ARG A 1 227 ? -29.516 37.280 2.781 1.00 53.81 227 ARG A CA 1
ATOM 1796 C C . ARG A 1 227 ? -30.170 37.129 1.394 1.00 53.81 227 ARG A C 1
ATOM 1798 O O . ARG A 1 227 ? -30.714 38.097 0.866 1.00 53.81 227 ARG A O 1
ATOM 1805 N N . SER A 1 228 ? -30.188 35.919 0.829 1.00 50.25 228 SER A N 1
ATOM 1806 C CA . SER A 1 228 ? -30.753 35.629 -0.505 1.00 50.25 228 SER A CA 1
ATOM 1807 C C . SER A 1 228 ? -32.286 35.546 -0.532 1.00 50.25 228 SER A C 1
ATOM 1809 O O . SER A 1 228 ? -32.897 35.761 -1.575 1.00 50.25 228 SER A O 1
ATOM 1811 N N . THR A 1 229 ? -32.936 35.321 0.613 1.00 50.97 229 THR A N 1
ATOM 1812 C CA . THR A 1 229 ? -34.403 35.434 0.741 1.00 50.97 229 THR A CA 1
ATOM 1813 C C . THR A 1 229 ? -34.899 36.888 0.738 1.00 50.97 229 THR A C 1
ATOM 1815 O O . THR A 1 229 ? -36.104 37.114 0.661 1.00 50.97 229 THR A O 1
ATOM 1818 N N . SER A 1 230 ? -33.993 37.878 0.746 1.00 50.78 230 SER A N 1
ATOM 1819 C CA . SER A 1 230 ? -34.337 39.304 0.807 1.00 50.78 230 SER A CA 1
ATOM 1820 C C . SER A 1 230 ? -34.148 40.092 -0.500 1.00 50.78 230 SER A C 1
ATOM 1822 O O . SER A 1 230 ? -34.619 41.227 -0.551 1.00 50.78 230 SER A O 1
ATOM 1824 N N . HIS A 1 231 ? -33.507 39.572 -1.558 1.00 41.88 231 HIS A N 1
ATOM 1825 C CA . HIS A 1 231 ? -33.297 40.372 -2.779 1.00 41.88 231 HIS A CA 1
ATOM 1826 C C . HIS A 1 231 ? -33.271 39.569 -4.091 1.00 41.88 231 HIS A C 1
ATOM 1828 O O . HIS A 1 231 ? -32.312 38.877 -4.416 1.00 41.88 231 HIS A O 1
ATOM 1834 N N . ARG A 1 232 ? -34.324 39.762 -4.900 1.00 41.12 232 ARG A N 1
ATOM 1835 C CA . ARG A 1 232 ? -34.347 39.565 -6.358 1.00 41.12 232 ARG A CA 1
ATOM 1836 C C . ARG A 1 232 ? -33.792 40.845 -7.007 1.00 41.12 232 ARG A C 1
ATOM 1838 O O . ARG A 1 232 ? -34.439 41.881 -6.884 1.00 41.12 232 ARG A O 1
ATOM 1845 N N . GLY A 1 233 ? -32.632 40.788 -7.671 1.00 34.41 233 GLY A N 1
ATOM 1846 C CA . GLY A 1 233 ? -32.082 41.921 -8.439 1.00 34.41 233 GLY A CA 1
ATOM 1847 C C . GLY A 1 233 ? -30.585 41.825 -8.788 1.00 34.41 233 GLY A C 1
ATOM 1848 O O . GLY A 1 233 ? -29.744 42.016 -7.926 1.00 34.41 233 GLY A O 1
ATOM 1849 N N . GLU A 1 234 ? -30.317 41.516 -10.060 1.00 33.88 234 GLU A N 1
ATOM 1850 C CA . GLU A 1 234 ? -29.192 41.887 -10.950 1.00 33.88 234 GLU A CA 1
ATOM 1851 C C . GLU A 1 234 ? -27.712 42.029 -10.490 1.00 33.88 234 GLU A C 1
ATOM 1853 O O . GLU A 1 234 ? -27.308 42.967 -9.815 1.00 33.88 234 GLU A O 1
ATOM 1858 N N . THR A 1 235 ? -26.887 41.217 -11.179 1.00 34.06 235 THR A N 1
ATOM 1859 C CA . THR A 1 235 ? -25.598 41.511 -11.865 1.00 34.06 235 THR A CA 1
ATOM 1860 C C . THR A 1 235 ? -24.233 41.554 -11.141 1.00 34.06 235 THR A C 1
ATOM 1862 O O . THR A 1 235 ? -23.997 42.326 -10.221 1.00 34.06 235 THR A O 1
ATOM 1865 N N . SER A 1 236 ? -23.297 40.828 -11.788 1.00 31.22 236 SER A N 1
ATOM 1866 C CA . SER A 1 236 ? -21.854 41.098 -12.015 1.00 31.22 236 SER A CA 1
ATOM 1867 C C . SER A 1 236 ? -20.789 40.448 -11.113 1.00 31.22 236 SER A C 1
ATOM 1869 O O . SER A 1 236 ? -20.744 40.647 -9.907 1.00 31.22 236 SER A O 1
ATOM 1871 N N . ILE A 1 237 ? -19.873 39.731 -11.783 1.00 35.78 237 ILE A N 1
ATOM 1872 C CA . ILE A 1 237 ? -18.601 39.133 -11.313 1.00 35.78 237 ILE A CA 1
ATOM 1873 C C . ILE A 1 237 ? -17.505 40.229 -11.213 1.00 35.78 237 ILE A C 1
ATOM 1875 O O . ILE A 1 237 ? -17.577 41.197 -11.974 1.00 35.78 237 ILE A O 1
ATOM 1879 N N . PRO A 1 238 ? -16.490 40.108 -10.326 1.00 36.34 238 PRO A N 1
ATOM 1880 C CA . PRO A 1 238 ? -15.152 39.594 -10.718 1.00 36.34 238 PRO A CA 1
ATOM 1881 C C . PRO A 1 238 ? -14.566 38.607 -9.671 1.00 36.34 238 PRO A C 1
ATOM 1883 O O . PRO A 1 238 ? -14.746 38.782 -8.474 1.00 36.34 238 PRO A O 1
ATOM 1886 N N . ASN A 1 239 ? -14.076 37.421 -10.054 1.00 37.38 239 ASN A N 1
ATOM 1887 C CA . ASN A 1 239 ? -12.674 37.056 -10.331 1.00 37.38 239 ASN A CA 1
ATOM 1888 C C . ASN A 1 239 ? -11.613 37.703 -9.417 1.00 37.38 239 ASN A C 1
ATOM 1890 O O . ASN A 1 239 ? -11.184 38.809 -9.713 1.00 37.38 239 ASN A O 1
ATOM 1894 N N . GLU A 1 240 ? -11.104 36.958 -8.429 1.00 26.16 240 GLU A N 1
ATOM 1895 C CA . GLU A 1 240 ? -9.694 36.992 -8.011 1.00 26.16 240 GLU A CA 1
ATOM 1896 C C . GLU A 1 240 ? -9.273 35.602 -7.516 1.00 26.16 240 GLU A C 1
ATOM 1898 O O . GLU A 1 240 ? -9.909 34.997 -6.653 1.00 26.16 240 GLU A O 1
ATOM 1903 N N . GLY A 1 241 ? -8.211 35.071 -8.124 1.00 35.31 241 GLY A N 1
ATOM 1904 C CA . GLY A 1 241 ? -7.573 33.833 -7.707 1.00 35.31 241 GLY A CA 1
ATOM 1905 C C . GLY A 1 241 ? -6.680 34.065 -6.494 1.00 35.31 241 GLY A C 1
ATOM 1906 O O . GLY A 1 241 ? -5.956 35.055 -6.436 1.00 35.31 241 GLY A O 1
ATOM 1907 N N . LEU A 1 242 ? -6.671 33.110 -5.564 1.00 25.77 242 LEU A N 1
ATOM 1908 C CA . LEU A 1 242 ? -5.670 33.057 -4.506 1.00 25.77 242 LEU A CA 1
ATOM 1909 C C . LEU A 1 242 ? -4.769 31.836 -4.690 1.00 25.77 242 LEU A C 1
ATOM 1911 O O . LEU A 1 242 ? -5.167 30.680 -4.553 1.00 25.77 242 LEU A O 1
ATOM 1915 N N . SER A 1 243 ? -3.517 32.141 -5.013 1.00 35.91 243 SER A N 1
ATOM 1916 C CA . SER A 1 243 ? -2.368 31.252 -4.965 1.00 35.91 243 SER A CA 1
ATOM 1917 C C . SER A 1 243 ? -2.129 30.748 -3.540 1.00 35.91 243 SER A C 1
ATOM 1919 O O . SER A 1 243 ? -1.887 31.546 -2.637 1.00 35.91 243 SER A O 1
ATOM 1921 N N . GLY A 1 244 ? -2.107 29.430 -3.354 1.00 28.27 244 GLY A N 1
ATOM 1922 C CA . GLY A 1 244 ? -1.776 28.791 -2.079 1.00 28.27 244 GLY A CA 1
ATOM 1923 C C . GLY A 1 244 ? -0.847 27.594 -2.262 1.00 28.27 244 GLY A C 1
ATOM 1924 O O . GLY A 1 244 ? -1.175 26.489 -1.854 1.00 28.27 244 GLY A O 1
ATOM 1925 N N . VAL A 1 245 ? 0.299 27.778 -2.927 1.00 38.50 245 VAL A N 1
ATOM 1926 C CA . VAL A 1 245 ? 1.362 26.756 -2.996 1.00 38.50 245 VAL A CA 1
ATOM 1927 C C . VAL A 1 245 ? 2.503 27.179 -2.087 1.00 38.50 245 VAL A C 1
ATOM 1929 O O . VAL A 1 245 ? 3.518 27.680 -2.560 1.00 38.50 245 VAL A O 1
ATOM 1932 N N . GLN A 1 246 ? 2.344 26.988 -0.780 1.00 36.34 246 GLN A N 1
ATOM 1933 C CA . GLN A 1 246 ? 3.444 27.124 0.174 1.00 36.34 246 GLN A CA 1
ATOM 1934 C C . GLN A 1 246 ? 3.239 26.192 1.371 1.00 36.34 246 GLN A C 1
ATOM 1936 O O . GLN A 1 246 ? 2.927 26.680 2.442 1.00 36.34 246 GLN A O 1
ATOM 1941 N N . ASP A 1 247 ? 3.429 24.872 1.208 1.00 34.28 247 ASP A N 1
ATOM 1942 C CA . ASP A 1 247 ? 3.997 24.079 2.321 1.00 34.28 247 ASP A CA 1
ATOM 1943 C C . ASP A 1 247 ? 4.568 22.682 1.979 1.00 34.28 247 ASP A C 1
ATOM 1945 O O . ASP A 1 247 ? 4.505 21.736 2.762 1.00 34.28 247 ASP A O 1
ATOM 1949 N N . LEU A 1 248 ? 5.192 22.505 0.806 1.00 36.81 248 LEU A N 1
ATOM 1950 C CA . LEU A 1 248 ? 5.914 21.251 0.504 1.00 36.81 248 LEU A CA 1
ATOM 1951 C C . LEU A 1 248 ? 7.308 21.156 1.161 1.00 36.81 248 LEU A C 1
ATOM 1953 O O . LEU A 1 248 ? 7.948 20.109 1.077 1.00 36.81 248 LEU A O 1
ATOM 1957 N N . ARG A 1 249 ? 7.793 22.223 1.815 1.00 30.09 249 ARG A N 1
ATOM 1958 C CA . ARG A 1 249 ? 9.141 22.264 2.418 1.00 30.09 249 ARG A CA 1
ATOM 1959 C C . ARG A 1 249 ? 9.216 21.563 3.772 1.00 30.09 249 ARG A C 1
ATOM 1961 O O . ARG A 1 249 ? 10.263 21.027 4.112 1.00 30.09 249 ARG A O 1
ATOM 1968 N N . LEU A 1 250 ? 8.115 21.499 4.520 1.00 33.09 250 LEU A N 1
ATOM 1969 C CA . LEU A 1 250 ? 8.065 20.725 5.762 1.00 33.09 250 LEU A CA 1
ATOM 1970 C C . LEU A 1 250 ? 8.197 19.222 5.484 1.00 33.09 250 LEU A C 1
ATOM 1972 O O . LEU A 1 250 ? 8.892 18.520 6.207 1.00 33.09 250 LEU A O 1
ATOM 1976 N N . VAL A 1 251 ? 7.627 18.739 4.381 1.00 36.78 251 VAL A N 1
ATOM 1977 C CA . VAL A 1 251 ? 7.613 17.319 3.998 1.00 36.78 251 VAL A CA 1
ATOM 1978 C C . VAL A 1 251 ? 8.996 16.798 3.557 1.00 36.78 251 VAL A C 1
ATOM 1980 O O . VAL A 1 251 ? 9.261 15.601 3.701 1.00 36.78 251 VAL A O 1
ATOM 1983 N N . SER A 1 252 ? 9.896 17.667 3.071 1.00 32.34 252 SER A N 1
ATOM 1984 C CA . SER A 1 252 ? 11.274 17.291 2.704 1.00 32.34 252 SER A CA 1
ATOM 1985 C C . SER A 1 252 ? 12.198 17.107 3.909 1.00 32.34 252 SER A C 1
ATOM 1987 O O . SER A 1 252 ? 13.080 16.256 3.873 1.00 32.34 252 SER A O 1
ATOM 1989 N N . THR A 1 253 ? 11.982 17.845 5.001 1.00 31.95 253 THR A N 1
ATOM 1990 C CA . THR A 1 253 ? 12.870 17.817 6.180 1.00 31.95 253 THR A CA 1
ATOM 1991 C C . THR A 1 253 ? 12.677 16.564 7.039 1.00 31.95 253 THR A C 1
ATOM 1993 O O . THR A 1 253 ? 13.588 16.143 7.741 1.00 31.95 253 THR A O 1
ATOM 1996 N N . TRP A 1 254 ? 11.510 15.916 6.959 1.00 34.06 254 TRP A N 1
ATOM 1997 C CA . TRP A 1 254 ? 11.274 14.628 7.626 1.00 34.06 254 TRP A CA 1
ATOM 1998 C C . TRP A 1 254 ? 11.968 13.449 6.924 1.00 34.06 254 TRP A C 1
ATOM 2000 O O . TRP A 1 254 ? 12.149 12.402 7.536 1.00 34.06 254 TRP A O 1
ATOM 2010 N N . LEU A 1 255 ? 12.365 13.609 5.656 1.00 39.69 255 LEU A N 1
ATOM 2011 C CA . LEU A 1 255 ? 12.946 12.548 4.827 1.00 39.69 255 LEU A CA 1
ATOM 2012 C C . LEU A 1 255 ? 14.472 12.440 4.909 1.00 39.69 255 LEU A C 1
ATOM 2014 O O . LEU A 1 255 ? 15.009 11.365 4.666 1.00 39.69 255 LEU A O 1
ATOM 2018 N N . THR A 1 256 ? 15.184 13.514 5.254 1.00 33.81 256 THR A N 1
ATOM 2019 C CA . THR A 1 256 ? 16.651 13.465 5.401 1.00 33.81 256 THR A CA 1
ATOM 2020 C C . THR A 1 256 ? 17.090 12.606 6.584 1.00 33.81 256 THR A C 1
ATOM 2022 O O . THR A 1 256 ? 18.199 12.090 6.584 1.00 33.81 256 THR A O 1
ATOM 2025 N N . CYS A 1 257 ? 16.196 12.358 7.545 1.00 32.75 257 CYS A N 1
ATOM 2026 C CA . CYS A 1 257 ? 16.458 11.496 8.699 1.00 32.75 257 CYS A CA 1
ATOM 2027 C C . CYS A 1 257 ? 16.438 9.985 8.370 1.00 32.75 257 CYS A C 1
ATOM 2029 O O . CYS A 1 257 ? 16.455 9.165 9.281 1.00 32.75 257 CYS A O 1
ATOM 2031 N N . TRP A 1 258 ? 16.347 9.615 7.088 1.00 38.12 258 TRP A N 1
ATOM 2032 C CA . TRP A 1 258 ? 16.373 8.229 6.599 1.00 38.12 258 TRP A CA 1
ATOM 2033 C C . TRP A 1 258 ? 17.675 7.866 5.864 1.00 38.12 258 TRP A C 1
ATOM 2035 O O . TRP A 1 258 ? 17.759 6.796 5.268 1.00 38.12 258 TRP A O 1
ATOM 2045 N N . SER A 1 259 ? 18.680 8.749 5.890 1.00 27.61 259 SER A N 1
ATOM 2046 C CA . SER A 1 259 ? 19.999 8.508 5.286 1.00 27.61 259 SER A CA 1
ATOM 2047 C C . SER A 1 259 ? 21.173 8.671 6.265 1.00 27.61 259 SER A C 1
ATOM 2049 O O . SER A 1 259 ? 22.313 8.759 5.809 1.00 27.61 259 SER A O 1
ATOM 2051 N N . GLU A 1 260 ? 20.914 8.681 7.576 1.00 25.80 260 GLU A N 1
ATOM 2052 C CA . GLU A 1 260 ? 21.937 8.584 8.633 1.00 25.80 260 GLU A CA 1
ATOM 2053 C C . GLU A 1 260 ? 21.656 7.396 9.555 1.00 25.80 260 GLU A C 1
ATOM 2055 O O . GLU A 1 260 ? 20.478 7.224 9.951 1.00 25.80 260 GLU A O 1
#

pLDDT: mean 75.75, std 19.48, range [25.77, 97.06]

Secondary structure (DSSP, 8-state):
--HHHHS--SB-TTSPBP-B-HHHHHHHHHHHHHHHHHS-GGG--HHHHHHHHHHHHHHHHTB-HHHH-GGG--SHHHHHHHHHHHHHHHHHHHHHHGGGGSHHHHHHHHHHHHHHHHHHHHHHHHHHHHHHHHHHHH-THHHH-HHHHHHHHHHHHHHHHTGGG---HHHHHHHHHHHHHHHHGGGSTT---HHHHHHHHHHHHHHHHHHHHHHHHHHHHHHHHHHHTT-----------------SHHHHHTTGGG--

Radius of gyration: 21.91 Å; chains: 1; bounding box: 56×66×47 Å

Organism: NCBI:txid307937

InterPro domains:
  IPR004507 Flavin prenyltransferase UbiX-like [PTHR43374] (17-207)

Foldseek 3Di:
DPCCVLAPDCDDDPRDGAADDLRSLVSLLVVLLVVLVVVPCLLDELVSLVVSVVSLVSSLSNHHPLLNDVVPDPDLVSVLSNLVSLLSSLLSLLVSLVSLVDPSSCVNHDDVSSLVSVVSNLVSLLSNLVSLLSNLVSDPVSLQPPVSLVSNLVSLLVNLVCCVPPPDPSNLVSLVSSLVSVVVPCVVPDRDDPVSVVSSVVSVVSSVVVVVVVVVVVVVVVVVVVVVVPDDDDDDDDDDDDDDPPDPVVVVVVPVVVPD

Sequence (260 aa):
MDIGTDLPDLERSGGSTVALSYRQSMNWMCHLLLRYQSVHLDTASMERYLDVFQEFNALERSLAPHLKDTRHCCSIQEIQEHHSFELHRNCAISTLCRPILSSRARQAMGNKGSSMILDKFQDALKRSVCALILLRSMSSHATRSWAFVHNGLSSALLLSFTKHLKDTEDTRQIQTQLIQSLTERNEDVGQFSIAHRKALKALQALQKLTEEDVAKESAINEAQTQRSTSHRGETSIPNEGLSGVQDLRLVSTWLTCWSE